Protein AF-A0AAD8ASY8-F1 (afdb_monomer)

Sequence (269 aa):
EELEKFIQEIVQGANRGVSAVKNVSQSEPNWSFGQALFFASTVVTTIGYGRVTPLSEAGKAFCILFAIMGIPLTLVLFTACVERLMIPTRNLLYWLYGKLGHLYKVFHIQVLHLCIILGIHIIFFMLIPAAIYTVLEPNWNYLDAFYYCFISLSTIGLGDYIPGDSADQPHRALYKVATTFYLLLGITMLLLLITVFYDIPELNLGYHFYLKNDENNRADENTRLKPSESGNGTKYTKQVDDTQSIRSGEFHSYQQEVQTPVTEEEQQH

Mean predicted aligned error: 13.37 Å

pLDDT: mean 78.87, std 22.73, range [26.77, 98.0]

Foldseek 3Di:
DVVVVVVVVQVVCQLQLHHPPDDPVQFDDCPDPLNVLLQLLLLLLLLCLNNHADPDPVRVVVSVVSNVVRNVVLVVVLVVLLVVVVVVLVVVLVVLCVVCVVPDDPLVSLVVSLVVLVVCLCVPQQQVQLVVQCVQPVPDDSVNSSVCSVSLLVSVNNNPDDGLSPRPRPPSSVVSNVVSVSSSVSNSSVVSSVVSQCVRCVSPVVNVVVVVVVVVVVVVVVVVPDDPPDDDDDDDDDDDDPPPPPDPPDDDDDPDDDDDDDDDDDDDD

Organism: Biomphalaria pfeifferi (NCBI:txid112525)

Radius of gyration: 30.41 Å; Cα contacts (8 Å, |Δi|>4): 174; chains: 1; bounding box: 55×63×117 Å

Solvent-accessible surface area (backbone atoms only — not comparable to full-atom values): 15926 Å² total; per-residue (Å²): 107,71,68,56,53,50,49,50,53,45,50,53,36,45,75,70,56,40,70,82,88,59,69,75,90,76,49,82,66,83,78,36,70,23,44,46,49,34,47,54,50,29,52,33,65,54,21,51,40,71,62,76,69,65,83,48,71,68,46,42,55,49,50,52,58,48,39,69,56,37,29,61,52,45,50,54,50,42,50,56,51,31,60,58,53,43,54,64,53,49,52,53,47,55,51,48,44,74,73,42,50,91,81,44,58,70,69,60,53,53,52,50,48,49,52,50,53,48,49,51,46,45,47,67,55,27,55,51,49,9,57,51,40,30,71,75,34,90,89,39,50,57,66,55,25,33,48,41,36,48,38,49,46,72,30,62,18,81,45,86,67,61,85,67,66,60,81,83,49,80,64,40,44,62,51,27,45,54,51,41,53,49,47,56,54,39,32,37,50,50,53,38,51,52,50,59,52,59,71,35,68,93,70,24,62,65,55,57,53,51,51,53,50,50,53,50,50,51,51,52,48,56,64,70,63,58,74,76,94,68,82,83,89,82,88,83,81,81,82,79,78,91,74,73,86,82,75,82,78,80,91,77,83,93,80,79,84,84,87,77,89,82,86,88,78,90,82,91,134

Secondary structure (DSSP, 8-state):
-HHHHHHHHHHHHHHTT--TTS-TTSSPPTT-HHHHHHHHHHHHTT----SS---SHHHHHHHHHHHHHHHHHHHHHHHHHHHHHHHHHHHHHHHHHHHHTTTS-HHHHHHHHHHHHHHHHIIIIIIHHHHHHHHH-TT--HHHHHHHHHHHHTT----SS-TT-STT-TTHHHHHHHHHHHHHHHHHHHHHHHHHHHT-TTT-HHHHHHHHHHHHHHHHHHHHT---S-S----------S-SSSS------------PPPP------

Structure (mmCIF, N/CA/C/O backbone):
data_AF-A0AAD8ASY8-F1
#
_entry.id   AF-A0AAD8ASY8-F1
#
loop_
_atom_site.group_PDB
_atom_site.id
_atom_site.type_symbol
_atom_site.label_atom_id
_atom_site.label_alt_id
_atom_site.label_comp_id
_atom_site.label_asym_id
_atom_site.label_entity_id
_atom_site.label_seq_id
_atom_site.pdbx_PDB_ins_code
_atom_site.Cartn_x
_atom_site.Cartn_y
_atom_site.Cartn_z
_atom_site.occupancy
_atom_site.B_iso_or_equiv
_atom_site.auth_seq_id
_atom_site.auth_comp_id
_atom_site.auth_asym_id
_atom_site.auth_atom_id
_atom_site.pdbx_PDB_model_num
ATOM 1 N N . GLU A 1 1 ? 2.871 -15.608 -41.454 1.00 83.50 1 GLU A N 1
ATOM 2 C CA . GLU A 1 1 ? 4.034 -16.287 -40.852 1.00 83.50 1 GLU A CA 1
ATOM 3 C C . GLU A 1 1 ? 5.067 -15.295 -40.315 1.00 83.50 1 GLU A C 1
ATOM 5 O O . GLU A 1 1 ? 5.243 -15.242 -39.109 1.00 83.50 1 GLU A O 1
ATOM 10 N N . GLU A 1 2 ? 5.670 -14.428 -41.139 1.00 89.81 2 GLU A N 1
ATOM 11 C CA . GLU A 1 2 ? 6.666 -13.445 -40.653 1.00 89.81 2 GLU A CA 1
ATOM 12 C C . GLU A 1 2 ? 6.113 -12.456 -39.612 1.00 89.81 2 GLU A C 1
ATOM 14 O O . GLU A 1 2 ? 6.741 -12.235 -38.580 1.00 89.81 2 GLU A O 1
ATOM 19 N N . LEU A 1 3 ? 4.904 -11.920 -39.829 1.00 90.31 3 LEU A N 1
ATOM 20 C CA 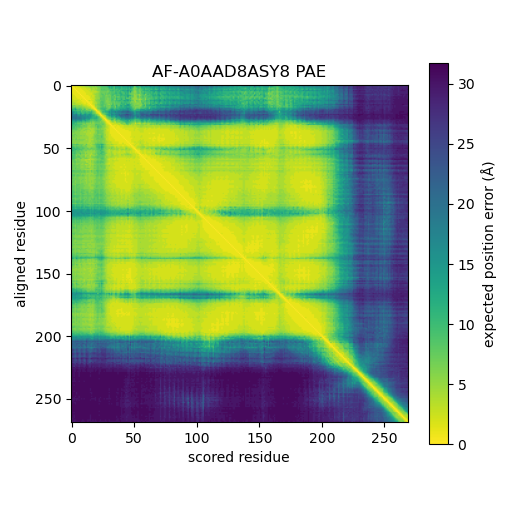. LEU A 1 3 ? 4.232 -11.053 -38.852 1.00 90.31 3 LEU A CA 1
ATOM 21 C C . LEU A 1 3 ? 3.952 -11.781 -37.531 1.00 90.31 3 LEU A C 1
ATOM 23 O O . LEU A 1 3 ? 4.074 -11.198 -36.463 1.00 90.31 3 LEU A O 1
ATOM 27 N N . GLU A 1 4 ? 3.586 -13.058 -37.596 1.00 91.25 4 GLU A N 1
ATOM 28 C CA . GLU A 1 4 ? 3.285 -13.856 -36.409 1.00 91.25 4 GLU A CA 1
ATOM 29 C C . GLU A 1 4 ? 4.552 -14.129 -35.599 1.00 91.25 4 GLU A C 1
ATOM 31 O O . GLU A 1 4 ? 4.555 -13.943 -34.385 1.00 91.25 4 GLU A O 1
ATOM 36 N N . LYS A 1 5 ? 5.658 -14.458 -36.276 1.00 90.62 5 LYS A N 1
ATOM 37 C CA . LYS A 1 5 ? 6.976 -14.588 -35.651 1.00 90.62 5 LYS A CA 1
ATOM 38 C C . LYS A 1 5 ? 7.434 -13.272 -35.014 1.00 90.62 5 LYS A C 1
ATOM 40 O O . LYS A 1 5 ? 7.898 -13.273 -33.879 1.00 90.62 5 LYS A O 1
ATOM 45 N N . PHE A 1 6 ? 7.240 -12.147 -35.700 1.00 89.44 6 PHE A N 1
ATOM 46 C CA . PHE A 1 6 ? 7.555 -10.826 -35.156 1.00 89.44 6 PHE A CA 1
ATOM 47 C C . PHE A 1 6 ? 6.710 -10.492 -33.918 1.00 89.44 6 PHE A C 1
ATOM 49 O O . PHE A 1 6 ? 7.242 -10.032 -32.909 1.00 89.44 6 PHE A O 1
ATOM 56 N N . ILE A 1 7 ? 5.404 -10.782 -33.949 1.00 88.06 7 ILE A N 1
ATOM 57 C CA . ILE A 1 7 ? 4.523 -10.622 -32.785 1.00 88.06 7 ILE A CA 1
ATOM 58 C C . ILE A 1 7 ? 4.990 -11.522 -31.635 1.00 88.06 7 ILE A C 1
ATOM 60 O O . ILE A 1 7 ? 5.048 -11.058 -30.500 1.00 88.06 7 ILE A O 1
ATOM 64 N N . GLN A 1 8 ? 5.372 -12.774 -31.901 1.00 88.25 8 GLN A N 1
ATOM 65 C CA . GLN A 1 8 ? 5.900 -13.681 -30.876 1.00 88.25 8 GLN A CA 1
ATOM 66 C C . GLN A 1 8 ? 7.187 -13.145 -30.235 1.00 88.25 8 GLN A C 1
ATOM 68 O O . GLN A 1 8 ? 7.317 -13.184 -29.011 1.00 88.25 8 GLN A O 1
ATOM 73 N N . GLU A 1 9 ? 8.112 -12.600 -31.027 1.00 85.50 9 GLU A N 1
ATOM 74 C CA . GLU A 1 9 ? 9.346 -11.984 -30.525 1.00 85.50 9 GLU A CA 1
ATOM 75 C C . GLU A 1 9 ? 9.055 -10.731 -29.680 1.00 85.50 9 GLU A C 1
ATOM 77 O O . GLU A 1 9 ? 9.614 -10.582 -28.589 1.00 85.50 9 GLU A O 1
ATOM 82 N N . ILE A 1 10 ? 8.120 -9.875 -30.116 1.00 84.62 10 ILE A N 1
ATOM 83 C CA . ILE A 1 10 ? 7.666 -8.709 -29.339 1.00 84.62 10 ILE A CA 1
ATOM 84 C C . ILE A 1 10 ? 7.031 -9.145 -28.019 1.00 84.62 10 ILE A C 1
ATOM 86 O O . ILE A 1 10 ? 7.371 -8.601 -26.969 1.00 84.62 10 ILE A O 1
ATOM 90 N N . VAL A 1 11 ? 6.126 -10.124 -28.052 1.00 83.69 11 VAL A N 1
ATOM 91 C CA . VAL A 1 11 ? 5.445 -10.637 -26.856 1.00 83.69 11 VAL A CA 1
ATOM 92 C C . VAL A 1 11 ? 6.457 -11.263 -25.899 1.00 83.69 11 VAL A C 1
ATOM 94 O O . VAL A 1 11 ? 6.387 -11.035 -24.693 1.00 83.69 11 VAL A O 1
ATOM 97 N N . GLN A 1 12 ? 7.447 -11.999 -26.406 1.00 82.62 12 GLN A N 1
ATOM 98 C CA . GLN A 1 12 ? 8.505 -12.570 -25.576 1.00 82.62 12 GLN A CA 1
ATOM 99 C C . GLN A 1 12 ? 9.394 -11.487 -24.946 1.00 82.62 12 GLN A C 1
ATOM 101 O O . GLN A 1 12 ? 9.769 -11.613 -23.777 1.00 82.62 12 GLN A O 1
ATOM 106 N N . GLY A 1 13 ? 9.711 -10.421 -25.685 1.00 76.88 13 GLY A N 1
ATOM 107 C CA . GLY A 1 13 ? 10.398 -9.241 -25.155 1.00 76.88 13 GLY A CA 1
ATOM 108 C C . GLY A 1 13 ? 9.584 -8.546 -24.061 1.00 76.88 13 GLY A C 1
ATOM 109 O O . GLY A 1 13 ? 10.100 -8.316 -22.964 1.00 76.88 13 GLY A O 1
ATOM 110 N N . ALA A 1 14 ? 8.293 -8.320 -24.311 1.00 75.31 14 ALA A N 1
ATOM 111 C CA . ALA A 1 14 ? 7.368 -7.700 -23.365 1.00 75.31 14 ALA A CA 1
ATOM 112 C C . ALA A 1 14 ? 7.214 -8.530 -22.079 1.00 75.31 14 ALA A C 1
ATOM 114 O O . ALA A 1 14 ? 7.300 -7.979 -20.983 1.00 75.31 14 ALA A O 1
ATOM 115 N N . ASN A 1 15 ? 7.110 -9.859 -22.192 1.00 76.06 15 ASN A N 1
ATOM 116 C CA . ASN A 1 15 ? 7.066 -10.784 -21.051 1.00 76.06 15 ASN A CA 1
ATOM 117 C C . ASN A 1 15 ? 8.358 -10.783 -20.218 1.00 76.06 15 ASN A C 1
ATOM 119 O O . ASN A 1 15 ? 8.352 -11.182 -19.056 1.00 76.06 15 ASN A O 1
ATOM 123 N N . ARG A 1 16 ? 9.479 -10.339 -20.796 1.00 72.81 16 ARG A N 1
ATOM 124 C CA . ARG A 1 16 ? 10.753 -10.128 -20.090 1.00 72.81 16 ARG A CA 1
ATOM 125 C C . ARG A 1 16 ? 10.889 -8.707 -19.526 1.00 72.81 16 ARG A C 1
ATOM 127 O O . ARG A 1 16 ? 11.961 -8.345 -19.044 1.00 72.81 16 ARG A O 1
ATOM 134 N N . GLY A 1 17 ? 9.831 -7.899 -19.600 1.00 68.44 17 GLY A N 1
ATOM 135 C CA . GLY A 1 17 ? 9.812 -6.502 -19.171 1.00 68.44 17 GLY A CA 1
ATOM 136 C C . GLY A 1 17 ? 10.504 -5.540 -20.143 1.00 68.44 17 GLY A C 1
ATOM 137 O O . GLY A 1 17 ? 10.780 -4.402 -19.771 1.00 68.44 17 GLY A O 1
ATOM 138 N N . VAL A 1 18 ? 10.823 -5.967 -21.371 1.00 72.12 18 VAL A N 1
ATOM 139 C CA . VAL A 1 18 ? 11.487 -5.130 -22.383 1.00 72.12 18 VAL A CA 1
ATOM 140 C C . VAL A 1 18 ? 10.445 -4.582 -23.354 1.00 72.12 18 VAL A C 1
ATOM 142 O O . VAL A 1 18 ? 9.766 -5.339 -24.043 1.00 72.12 18 VAL A O 1
ATOM 145 N N . SER A 1 19 ? 10.323 -3.256 -23.434 1.00 66.81 19 SER A N 1
ATOM 146 C CA . SER A 1 19 ? 9.436 -2.614 -24.408 1.00 66.81 19 SER A CA 1
ATOM 147 C C . SER A 1 19 ? 10.075 -2.609 -25.797 1.00 66.81 19 SER A C 1
ATOM 149 O O . SER A 1 19 ? 11.148 -2.042 -25.983 1.00 66.81 19 SER A O 1
ATOM 151 N N . ALA A 1 20 ? 9.395 -3.201 -26.782 1.00 61.47 20 ALA A N 1
ATOM 152 C CA . ALA A 1 20 ? 9.823 -3.203 -28.186 1.00 61.47 20 ALA A CA 1
ATOM 153 C C . ALA A 1 20 ? 9.560 -1.864 -28.909 1.00 61.47 20 ALA A C 1
ATOM 155 O O . ALA A 1 20 ? 9.985 -1.675 -30.044 1.00 61.47 20 ALA A O 1
ATOM 156 N N . VAL A 1 21 ? 8.836 -0.942 -28.265 1.00 61.34 21 VAL A N 1
ATOM 157 C CA . VAL A 1 21 ? 8.308 0.283 -28.890 1.00 61.34 21 VAL A CA 1
ATOM 158 C C . VAL A 1 21 ? 9.287 1.464 -28.790 1.00 61.34 21 VAL A C 1
ATOM 160 O O . VAL A 1 21 ? 9.129 2.449 -29.507 1.00 61.34 21 VAL A O 1
ATOM 163 N N . LYS A 1 22 ? 10.315 1.397 -27.929 1.00 57.00 22 LYS A N 1
ATOM 164 C CA . LYS A 1 22 ? 11.240 2.521 -27.684 1.00 57.00 22 LYS A CA 1
ATOM 165 C C . LYS A 1 22 ? 12.708 2.154 -27.934 1.00 57.00 22 LYS A C 1
ATOM 167 O O . LYS A 1 22 ? 13.137 1.026 -27.716 1.00 57.00 22 LYS A O 1
ATOM 172 N N . ASN A 1 23 ? 13.480 3.147 -28.381 1.00 55.19 23 ASN A N 1
ATOM 173 C CA . ASN A 1 23 ? 14.919 3.035 -28.612 1.00 55.19 23 ASN A CA 1
ATOM 174 C C . ASN A 1 23 ? 15.666 2.894 -27.269 1.00 55.19 23 ASN A C 1
ATOM 176 O O . ASN A 1 23 ? 15.563 3.766 -26.405 1.00 55.19 23 ASN A O 1
ATOM 180 N N . VAL A 1 24 ? 16.421 1.803 -27.107 1.00 56.81 24 VAL A N 1
ATOM 181 C CA . VAL A 1 24 ? 17.054 1.352 -25.845 1.00 56.81 24 VAL A CA 1
ATOM 182 C C . VAL A 1 24 ? 18.035 2.381 -25.259 1.00 56.81 24 VAL A C 1
ATOM 184 O O . VAL A 1 24 ? 18.304 2.378 -24.061 1.00 56.81 24 VAL A O 1
ATOM 187 N N . SER A 1 25 ? 18.548 3.296 -26.082 1.00 52.09 25 SER A N 1
ATOM 188 C CA . SER A 1 25 ? 19.537 4.308 -25.700 1.00 52.09 25 SER A CA 1
ATOM 189 C C . SER A 1 25 ? 18.991 5.489 -24.885 1.00 52.09 25 SER A C 1
ATOM 191 O O . SER A 1 25 ? 19.795 6.246 -24.345 1.00 52.09 25 SER A O 1
ATOM 193 N N . GLN A 1 26 ? 17.668 5.662 -24.770 1.00 50.19 26 GLN A N 1
ATOM 194 C CA . GLN A 1 26 ? 17.051 6.776 -24.021 1.00 50.19 26 GLN A CA 1
ATOM 195 C C . GLN A 1 26 ? 16.270 6.345 -22.768 1.00 50.19 26 GLN A C 1
ATOM 197 O O . GLN A 1 26 ? 15.814 7.195 -22.010 1.00 50.19 26 GLN A O 1
ATOM 202 N N . SER A 1 27 ? 16.116 5.043 -22.528 1.00 55.06 27 SER A N 1
ATOM 203 C CA . SER A 1 27 ? 15.342 4.502 -21.405 1.00 55.06 27 SER A CA 1
ATOM 204 C C . SER A 1 27 ? 16.245 4.061 -20.252 1.00 55.06 27 SER A C 1
ATOM 206 O O . SER A 1 27 ? 17.167 3.273 -20.462 1.00 55.06 27 SER A O 1
ATOM 208 N N . GLU A 1 28 ? 15.961 4.517 -19.026 1.00 59.84 28 GLU A N 1
ATOM 209 C CA . GLU A 1 28 ? 16.637 4.013 -17.824 1.00 59.84 28 GLU A CA 1
ATOM 210 C C . GLU A 1 28 ? 16.484 2.483 -17.694 1.00 59.84 28 GLU A C 1
ATOM 212 O O . GLU A 1 28 ? 15.395 1.951 -17.943 1.00 59.84 28 GLU A O 1
ATOM 217 N N . PRO A 1 29 ? 17.537 1.764 -17.258 1.00 67.56 29 PRO A N 1
ATOM 218 C CA . PRO A 1 29 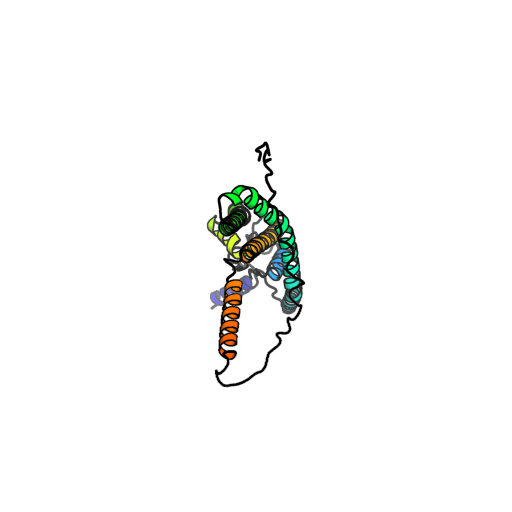? 17.495 0.314 -17.127 1.00 67.56 29 PRO A CA 1
ATOM 219 C C . PRO A 1 29 ? 16.424 -0.124 -16.122 1.00 67.56 29 PRO A C 1
ATOM 221 O O . PRO A 1 29 ? 16.287 0.449 -15.039 1.00 67.56 29 PRO A O 1
ATOM 224 N N . ASN A 1 30 ? 15.713 -1.206 -16.449 1.00 68.75 30 ASN A N 1
ATOM 225 C CA . ASN A 1 30 ? 14.675 -1.786 -15.586 1.00 68.75 30 ASN A CA 1
ATOM 226 C C . ASN A 1 30 ? 15.195 -2.198 -14.197 1.00 68.75 30 ASN A C 1
ATOM 228 O O . ASN A 1 30 ? 14.432 -2.200 -13.239 1.00 68.75 30 ASN A O 1
ATOM 232 N N . TRP A 1 31 ? 16.488 -2.511 -14.078 1.00 80.19 31 TRP A N 1
ATOM 233 C CA . TRP A 1 31 ? 17.158 -2.876 -12.827 1.00 80.19 31 TRP A CA 1
ATOM 234 C C . TRP A 1 31 ? 18.072 -1.753 -12.314 1.00 80.19 31 TRP A C 1
ATOM 236 O O . TRP A 1 31 ? 19.259 -1.959 -12.071 1.00 80.19 31 TRP A O 1
ATOM 246 N N . SER A 1 32 ? 17.533 -0.543 -12.156 1.00 84.31 32 SER A N 1
ATOM 247 C CA . SER A 1 32 ? 18.189 0.508 -11.366 1.00 84.31 32 SER A CA 1
ATOM 248 C C . SER A 1 32 ? 18.030 0.239 -9.862 1.00 84.31 32 SER A C 1
ATOM 250 O O . SER A 1 32 ? 17.147 -0.516 -9.458 1.00 84.31 32 SER A O 1
ATOM 252 N N . PHE A 1 33 ? 18.848 0.860 -9.003 1.00 86.25 33 PHE A N 1
ATOM 253 C CA . PHE A 1 33 ? 18.757 0.655 -7.547 1.00 86.25 33 PHE A CA 1
ATOM 254 C C . PHE A 1 33 ? 17.341 0.903 -6.997 1.00 86.25 33 PHE A C 1
ATOM 256 O O . PHE A 1 33 ? 16.825 0.085 -6.242 1.00 86.25 33 PHE A O 1
ATOM 263 N N . GLY A 1 34 ? 16.683 1.993 -7.413 1.00 86.50 34 GLY A N 1
ATOM 264 C CA . GLY A 1 34 ? 15.322 2.311 -6.965 1.00 86.50 34 GLY A CA 1
ATOM 265 C C . GLY A 1 34 ? 14.288 1.274 -7.412 1.00 86.50 34 GLY A C 1
ATOM 266 O O . GLY A 1 34 ? 13.405 0.916 -6.638 1.00 86.50 34 GLY A O 1
ATOM 267 N N . GLN A 1 35 ? 14.427 0.739 -8.629 1.00 87.69 35 GLN A N 1
ATOM 268 C CA . GLN A 1 35 ? 13.575 -0.346 -9.130 1.00 87.69 35 GLN A CA 1
ATOM 269 C C . GLN A 1 35 ? 13.847 -1.671 -8.416 1.00 87.69 35 GLN A C 1
ATOM 271 O O . GLN A 1 35 ? 12.908 -2.373 -8.056 1.00 87.69 35 GLN A O 1
ATOM 276 N N . ALA A 1 36 ? 15.117 -1.999 -8.165 1.00 90.94 36 ALA A N 1
ATOM 277 C CA . ALA A 1 36 ? 15.508 -3.201 -7.439 1.00 90.94 36 ALA A CA 1
ATOM 278 C C . ALA A 1 36 ? 15.013 -3.168 -5.985 1.00 90.94 36 ALA A C 1
ATOM 280 O O . ALA A 1 36 ? 14.523 -4.180 -5.490 1.00 90.94 36 ALA A O 1
ATOM 281 N N . LEU A 1 37 ? 15.080 -2.006 -5.323 1.00 92.81 37 LEU A N 1
ATOM 282 C CA . LEU A 1 37 ? 14.524 -1.809 -3.984 1.00 92.81 37 LEU A CA 1
ATOM 283 C C . LEU A 1 37 ? 13.000 -1.953 -3.987 1.00 92.81 37 LEU A C 1
ATOM 285 O O . LEU A 1 37 ? 12.457 -2.649 -3.132 1.00 92.81 37 LEU A O 1
ATOM 289 N N . PHE A 1 38 ? 12.320 -1.333 -4.954 1.00 93.00 38 PHE A N 1
ATOM 290 C CA . PHE A 1 38 ? 10.872 -1.461 -5.112 1.00 93.00 38 PHE A CA 1
ATOM 291 C C . PHE A 1 38 ? 10.469 -2.925 -5.326 1.00 93.00 38 PHE A C 1
ATOM 293 O O . PHE A 1 38 ? 9.612 -3.433 -4.609 1.00 93.00 38 PHE A O 1
ATOM 300 N N . PHE A 1 39 ? 11.152 -3.637 -6.229 1.00 93.19 39 PHE A N 1
ATOM 301 C CA . PHE A 1 39 ? 10.972 -5.074 -6.435 1.00 93.19 39 PHE A CA 1
ATOM 302 C C . PHE A 1 39 ? 11.175 -5.856 -5.130 1.00 93.19 39 PHE A C 1
ATOM 304 O O . PHE A 1 39 ? 10.261 -6.552 -4.689 1.00 93.19 39 PHE A O 1
ATOM 311 N N . ALA A 1 40 ? 12.325 -5.694 -4.471 1.00 94.94 40 ALA A N 1
ATOM 312 C CA . ALA A 1 40 ? 12.653 -6.408 -3.240 1.00 94.94 40 ALA A CA 1
ATOM 313 C C . ALA A 1 40 ? 11.618 -6.153 -2.135 1.00 94.94 40 ALA A C 1
ATOM 315 O O . ALA A 1 40 ? 11.164 -7.102 -1.497 1.00 94.94 40 ALA A O 1
ATOM 316 N N . SER A 1 41 ? 11.187 -4.899 -1.960 1.00 95.62 41 SER A N 1
ATOM 317 C CA . SER A 1 41 ? 10.132 -4.545 -1.013 1.00 95.62 41 SER A CA 1
ATOM 318 C C . SER A 1 41 ? 8.819 -5.236 -1.361 1.00 95.62 41 SER A C 1
ATOM 320 O O . SER A 1 41 ? 8.228 -5.849 -0.485 1.00 95.62 41 SER A O 1
ATOM 322 N N . THR A 1 42 ? 8.377 -5.192 -2.622 1.00 95.38 42 THR A N 1
ATOM 323 C CA . THR A 1 42 ? 7.108 -5.820 -3.036 1.00 95.38 42 THR A CA 1
ATOM 324 C C . THR A 1 42 ? 7.105 -7.340 -2.891 1.00 95.38 42 THR A C 1
ATOM 326 O O . THR A 1 42 ? 6.036 -7.917 -2.701 1.00 95.38 42 THR A O 1
ATOM 329 N N . VAL A 1 43 ? 8.277 -7.986 -2.953 1.00 96.31 43 VAL A N 1
ATOM 330 C CA . VAL A 1 43 ? 8.434 -9.421 -2.677 1.00 96.31 43 VAL A CA 1
ATOM 331 C C . VAL A 1 43 ? 8.247 -9.704 -1.187 1.00 96.31 43 VAL A C 1
ATOM 333 O O . VAL A 1 43 ? 7.451 -10.570 -0.833 1.00 96.31 43 VAL A O 1
ATOM 336 N N . VAL A 1 44 ? 8.936 -8.971 -0.303 1.00 96.81 44 VAL A N 1
ATOM 337 C CA . VAL A 1 44 ? 8.861 -9.231 1.150 1.00 96.81 44 VAL A CA 1
ATOM 338 C C . VAL A 1 44 ? 7.559 -8.747 1.789 1.00 96.81 44 VAL A C 1
ATOM 340 O O . VAL A 1 44 ? 7.129 -9.317 2.785 1.00 96.81 44 VAL A O 1
ATOM 343 N N . THR A 1 45 ? 6.899 -7.743 1.204 1.00 96.25 45 THR A N 1
ATOM 344 C CA . THR A 1 45 ? 5.552 -7.302 1.603 1.00 96.25 45 THR A CA 1
ATOM 345 C C . THR A 1 45 ? 4.436 -8.085 0.918 1.00 96.25 45 THR A C 1
ATOM 347 O O . THR A 1 45 ? 3.274 -7.720 1.070 1.00 96.25 45 THR A O 1
ATOM 350 N N . THR A 1 46 ? 4.787 -9.099 0.121 1.00 96.25 46 THR A N 1
ATOM 351 C CA . THR A 1 46 ? 3.858 -9.984 -0.596 1.00 96.25 46 THR A CA 1
ATOM 352 C C . THR A 1 46 ? 2.857 -9.272 -1.513 1.00 96.25 46 THR A C 1
ATOM 354 O O . THR A 1 46 ? 1.813 -9.835 -1.809 1.00 96.25 46 THR A O 1
ATOM 357 N N . ILE A 1 47 ? 3.171 -8.059 -1.987 1.00 96.12 47 ILE A N 1
ATOM 358 C CA . ILE A 1 47 ? 2.357 -7.357 -2.996 1.00 96.12 47 ILE A CA 1
ATOM 359 C C . ILE A 1 47 ? 2.590 -7.992 -4.372 1.00 96.12 47 ILE A C 1
ATOM 361 O O . ILE A 1 47 ? 1.651 -8.349 -5.063 1.00 96.12 47 ILE A O 1
ATOM 365 N N . GLY A 1 48 ? 3.858 -8.113 -4.778 1.00 92.88 48 GLY A N 1
ATOM 366 C CA . GLY A 1 48 ? 4.259 -8.861 -5.972 1.00 92.88 48 GLY A CA 1
ATOM 367 C C . GLY A 1 48 ? 3.594 -8.477 -7.306 1.00 92.88 48 GLY A C 1
ATOM 368 O O . GLY A 1 48 ? 3.086 -9.360 -7.982 1.00 92.88 48 GLY A O 1
ATOM 369 N N . TYR A 1 49 ? 3.702 -7.221 -7.766 1.00 91.31 49 TYR A N 1
ATOM 370 C CA . TYR A 1 49 ? 3.088 -6.752 -9.031 1.00 91.31 49 TYR A CA 1
ATOM 371 C C . TYR A 1 49 ? 3.445 -7.526 -10.318 1.00 91.31 49 TYR A C 1
ATOM 373 O O . TYR A 1 49 ? 2.846 -7.296 -11.362 1.00 91.31 49 TYR A O 1
ATOM 381 N N . GLY A 1 50 ? 4.489 -8.358 -10.320 1.00 83.00 50 GLY A N 1
ATOM 382 C CA . GLY A 1 50 ? 4.805 -9.244 -11.451 1.00 83.00 50 GLY A CA 1
ATOM 383 C C . GLY A 1 50 ? 5.373 -8.590 -12.723 1.00 83.00 50 GLY A C 1
ATOM 384 O O . GLY A 1 50 ? 5.776 -9.312 -13.630 1.00 83.00 50 GLY A O 1
ATOM 385 N N . ARG A 1 51 ? 5.478 -7.256 -12.805 1.00 79.94 51 ARG A N 1
ATOM 386 C CA . ARG A 1 51 ? 5.994 -6.558 -14.004 1.00 79.94 51 ARG A CA 1
ATOM 387 C C . ARG A 1 51 ? 7.509 -6.668 -14.202 1.00 79.94 51 ARG A C 1
ATOM 389 O O . ARG A 1 51 ? 7.981 -6.766 -15.330 1.00 79.94 51 ARG A O 1
ATOM 396 N N . VAL A 1 52 ? 8.273 -6.664 -13.110 1.00 81.19 52 VAL A N 1
ATOM 397 C CA . VAL A 1 52 ? 9.721 -6.922 -13.110 1.00 81.19 52 VAL A CA 1
ATOM 398 C C . VAL A 1 52 ? 9.951 -8.190 -12.304 1.00 81.19 52 VAL A C 1
ATOM 400 O O . VAL A 1 52 ? 9.620 -8.241 -11.123 1.00 81.19 52 VAL A O 1
ATOM 403 N N . THR A 1 53 ? 10.482 -9.227 -12.947 1.00 84.12 53 THR A N 1
ATOM 404 C CA . THR A 1 53 ? 10.694 -10.543 -12.334 1.00 84.12 53 THR A CA 1
ATOM 405 C C . THR A 1 53 ? 12.085 -11.082 -12.666 1.00 84.12 53 THR A C 1
ATOM 407 O O . THR A 1 53 ? 12.668 -10.722 -13.696 1.00 84.12 53 THR A O 1
ATOM 410 N N . PRO A 1 54 ? 12.669 -11.931 -11.801 1.00 85.62 54 PRO A N 1
ATOM 411 C CA . PRO A 1 54 ? 13.950 -12.557 -12.089 1.00 85.62 54 PRO A CA 1
ATOM 412 C C . PRO A 1 54 ? 13.810 -13.523 -13.272 1.00 85.62 54 PRO A C 1
ATOM 414 O O . PRO A 1 54 ? 13.075 -14.510 -13.219 1.00 85.62 54 PRO A O 1
ATOM 417 N N . LEU A 1 55 ? 14.546 -13.245 -14.348 1.00 84.38 55 LEU A N 1
ATOM 418 C CA . LEU A 1 55 ? 14.498 -14.047 -15.573 1.00 84.38 55 LEU A CA 1
ATOM 419 C C . LEU A 1 55 ? 15.457 -15.242 -15.528 1.00 84.38 55 LEU A C 1
ATOM 421 O O . LEU A 1 55 ? 15.126 -16.309 -16.044 1.00 84.38 55 LEU A O 1
ATOM 425 N N . SER A 1 56 ? 16.626 -15.076 -14.900 1.00 89.94 56 SER A N 1
ATOM 426 C CA . SER A 1 56 ? 17.650 -16.120 -14.797 1.00 89.94 56 SER A CA 1
ATOM 427 C C . SER A 1 56 ? 17.289 -17.179 -13.755 1.00 89.94 56 SER A C 1
ATOM 429 O O . SER A 1 56 ? 16.643 -16.887 -12.748 1.00 89.94 56 SER A O 1
ATOM 431 N N . GLU A 1 57 ? 17.747 -18.415 -13.963 1.00 91.50 57 GLU A N 1
ATOM 432 C CA . GLU A 1 57 ? 17.542 -19.515 -13.009 1.00 91.50 57 GLU A CA 1
ATOM 433 C C . GLU A 1 57 ? 18.144 -19.194 -11.635 1.00 91.50 57 GLU A C 1
ATOM 435 O O . GLU A 1 57 ? 17.476 -19.336 -10.612 1.00 91.50 57 GLU A O 1
ATOM 440 N N . ALA A 1 58 ? 19.366 -18.651 -11.616 1.00 92.19 58 ALA A N 1
ATOM 441 C CA . ALA A 1 58 ? 20.022 -18.204 -10.390 1.00 92.19 58 ALA A CA 1
ATOM 442 C C . ALA A 1 58 ? 19.251 -17.068 -9.691 1.00 92.19 58 ALA A C 1
ATOM 444 O O . ALA A 1 58 ? 19.110 -17.083 -8.471 1.00 92.19 58 ALA A O 1
ATOM 445 N N . GLY A 1 59 ? 18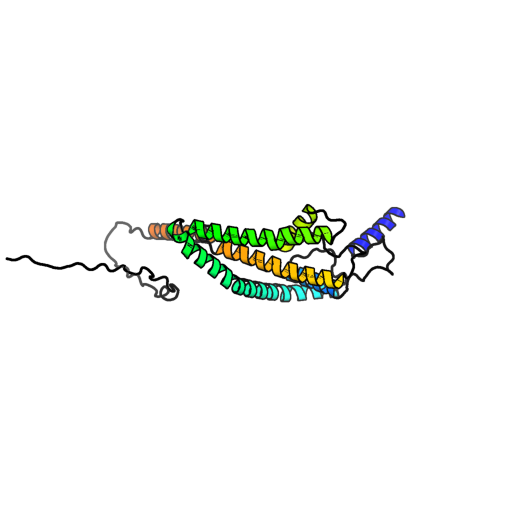.705 -16.107 -10.449 1.00 90.88 59 GLY A N 1
ATOM 446 C CA . GLY A 1 59 ? 17.900 -15.014 -9.896 1.00 90.88 59 GLY A CA 1
ATOM 447 C C . GLY A 1 59 ? 16.593 -15.506 -9.272 1.00 90.88 59 GLY A C 1
ATOM 448 O O . GLY A 1 59 ? 16.193 -15.016 -8.217 1.00 90.88 59 GLY A O 1
ATOM 449 N N . LYS A 1 60 ? 15.952 -16.513 -9.879 1.00 93.25 60 LYS A N 1
ATOM 450 C CA . LYS A 1 60 ? 14.757 -17.167 -9.319 1.00 93.25 60 LYS A CA 1
ATOM 451 C C . LYS A 1 60 ? 15.086 -17.908 -8.023 1.00 93.25 60 LYS A C 1
ATOM 453 O O . LYS A 1 60 ? 14.387 -17.717 -7.033 1.00 93.25 60 LYS A O 1
ATOM 458 N N . ALA A 1 61 ? 16.171 -18.686 -8.001 1.00 95.00 61 ALA A N 1
ATOM 459 C CA . ALA A 1 61 ? 16.630 -19.380 -6.795 1.00 95.00 61 ALA A CA 1
ATOM 460 C C . ALA A 1 61 ? 16.962 -18.397 -5.656 1.00 95.00 61 ALA A C 1
ATOM 462 O O . ALA A 1 61 ? 16.531 -18.595 -4.520 1.00 95.00 61 ALA A O 1
ATOM 463 N N . PHE A 1 62 ? 17.652 -17.296 -5.969 1.00 94.38 62 PHE A N 1
ATOM 464 C CA . PHE A 1 62 ? 17.918 -16.223 -5.011 1.00 94.38 62 PHE A CA 1
ATOM 465 C C . PHE A 1 62 ? 16.623 -15.599 -4.475 1.00 94.38 62 PHE A C 1
ATOM 467 O O . PHE A 1 62 ? 16.487 -15.432 -3.268 1.00 94.38 62 PHE A O 1
ATOM 474 N N . CYS A 1 63 ? 15.655 -15.300 -5.348 1.00 94.25 63 CYS A N 1
ATOM 475 C CA . CYS A 1 63 ? 14.374 -14.716 -4.951 1.00 94.25 63 CYS A CA 1
ATOM 476 C C . CYS A 1 63 ? 13.597 -15.617 -3.977 1.00 94.25 63 CYS A C 1
ATOM 478 O O . CYS A 1 63 ? 12.987 -15.107 -3.040 1.00 94.25 63 CYS A O 1
ATOM 480 N N . ILE A 1 64 ? 13.647 -16.941 -4.163 1.00 95.81 64 ILE A N 1
ATOM 481 C CA . ILE A 1 64 ? 13.027 -17.909 -3.245 1.00 95.81 64 ILE A CA 1
ATOM 482 C C . ILE A 1 64 ? 13.679 -17.827 -1.858 1.00 95.81 64 ILE A C 1
ATOM 484 O O . ILE A 1 64 ? 12.980 -17.654 -0.862 1.00 95.81 64 ILE A O 1
ATOM 488 N N . LEU A 1 65 ? 15.013 -17.896 -1.782 1.00 96.31 65 LEU A N 1
ATOM 489 C CA . LEU A 1 65 ? 15.743 -17.807 -0.509 1.00 96.31 65 LEU A CA 1
ATOM 490 C C . LEU A 1 65 ? 15.536 -16.453 0.182 1.00 96.31 65 LEU A C 1
ATOM 492 O O . LEU A 1 65 ? 15.354 -16.389 1.399 1.00 96.31 65 LEU A O 1
ATOM 496 N N . PHE A 1 66 ? 15.526 -15.377 -0.603 1.00 96.25 66 PHE A N 1
ATOM 497 C CA . PHE A 1 66 ? 15.257 -14.026 -0.131 1.00 96.25 66 PHE A CA 1
ATOM 498 C C . PHE A 1 66 ? 13.845 -13.901 0.456 1.00 96.25 66 PHE A C 1
ATOM 500 O O . PHE A 1 66 ? 13.700 -13.353 1.543 1.00 96.25 66 PHE A O 1
ATOM 507 N N . ALA A 1 67 ? 12.819 -14.453 -0.199 1.00 96.12 67 ALA A N 1
ATOM 508 C CA . ALA A 1 67 ? 11.444 -14.417 0.300 1.00 96.12 67 ALA A CA 1
ATOM 509 C C . ALA A 1 67 ? 11.262 -15.237 1.590 1.00 96.12 67 ALA A C 1
ATOM 511 O O . ALA A 1 67 ? 10.611 -14.763 2.520 1.00 96.12 67 ALA A O 1
ATOM 512 N N . ILE A 1 68 ? 11.880 -16.424 1.683 1.00 97.00 68 ILE A N 1
ATOM 513 C CA . ILE A 1 68 ? 11.798 -17.297 2.871 1.00 97.00 68 ILE A CA 1
ATOM 514 C C . ILE A 1 68 ? 12.309 -16.588 4.131 1.00 97.00 68 ILE A C 1
ATOM 516 O O . ILE A 1 68 ? 11.715 -16.736 5.195 1.00 97.00 68 ILE A O 1
ATOM 520 N N . MET A 1 69 ? 13.393 -15.817 4.027 1.00 96.69 69 MET A N 1
ATOM 521 C CA . MET A 1 69 ? 13.934 -15.065 5.167 1.00 96.69 69 MET A CA 1
ATOM 522 C C . MET A 1 69 ? 13.291 -13.682 5.323 1.00 96.69 69 MET A C 1
ATOM 524 O O . MET A 1 69 ? 13.066 -13.218 6.440 1.00 96.69 69 MET A O 1
ATOM 528 N N . GLY A 1 70 ? 12.998 -13.019 4.205 1.00 96.88 70 GLY A N 1
ATOM 529 C CA . GLY A 1 70 ? 12.515 -11.645 4.167 1.00 96.88 70 GLY A CA 1
ATOM 530 C C . GLY A 1 70 ? 11.085 -11.497 4.671 1.00 96.88 70 GLY A C 1
ATOM 531 O O . GLY A 1 70 ? 10.838 -10.617 5.486 1.00 96.88 70 GLY A O 1
ATOM 532 N N . ILE A 1 71 ? 10.162 -12.376 4.260 1.00 97.06 71 ILE A N 1
ATOM 533 C CA . ILE A 1 71 ? 8.750 -12.280 4.665 1.00 97.06 71 ILE A CA 1
ATOM 534 C C . ILE A 1 71 ? 8.600 -12.385 6.197 1.00 97.06 71 ILE A C 1
ATOM 536 O O . ILE A 1 71 ? 8.002 -11.479 6.779 1.00 97.06 71 ILE A O 1
ATOM 540 N N . PRO A 1 72 ? 9.174 -13.388 6.902 1.00 97.75 72 PRO A N 1
ATOM 541 C CA . PRO A 1 72 ? 9.102 -13.438 8.365 1.00 97.75 72 PRO A CA 1
ATOM 542 C C . PRO A 1 72 ? 9.704 -12.204 9.044 1.00 97.75 72 PRO A C 1
ATOM 544 O O . PRO A 1 72 ? 9.125 -11.684 9.997 1.00 97.75 72 PRO A O 1
ATOM 547 N N . LEU A 1 73 ? 10.839 -11.701 8.545 1.00 97.12 73 LEU A N 1
ATOM 548 C CA . LEU A 1 73 ? 11.471 -10.496 9.084 1.00 97.12 73 LEU A CA 1
ATOM 549 C C . LEU A 1 73 ? 10.578 -9.259 8.904 1.00 97.12 73 LEU A C 1
ATOM 551 O O . LEU A 1 73 ? 10.430 -8.464 9.833 1.00 97.12 73 LEU A O 1
ATOM 555 N N . THR A 1 74 ? 9.952 -9.110 7.737 1.00 96.38 74 THR A N 1
ATOM 556 C CA . THR A 1 74 ? 9.003 -8.028 7.454 1.00 96.38 74 THR A CA 1
ATOM 557 C C . THR A 1 74 ? 7.757 -8.127 8.330 1.00 96.38 74 THR A C 1
ATOM 559 O O . THR A 1 74 ? 7.290 -7.100 8.817 1.00 96.38 74 THR A O 1
ATOM 562 N N . LEU A 1 75 ? 7.255 -9.332 8.611 1.00 96.06 75 LEU A N 1
ATOM 563 C CA . LEU A 1 75 ? 6.143 -9.519 9.549 1.00 96.06 75 LEU A CA 1
ATOM 564 C C . LEU A 1 75 ? 6.514 -9.079 10.970 1.00 96.06 75 LEU A C 1
ATOM 566 O O . LEU A 1 75 ? 5.747 -8.354 11.596 1.00 96.06 75 LEU A O 1
ATOM 570 N N . VAL A 1 76 ? 7.702 -9.446 11.465 1.00 97.56 76 VAL A N 1
ATOM 571 C CA . VAL A 1 76 ? 8.190 -8.978 12.777 1.00 97.56 76 VAL A CA 1
ATOM 572 C C . VAL A 1 76 ? 8.308 -7.453 12.806 1.00 97.56 76 VAL A C 1
ATOM 574 O O . VAL A 1 76 ? 7.883 -6.823 13.776 1.00 97.56 76 VAL A O 1
ATOM 577 N N . LEU A 1 77 ? 8.838 -6.851 11.738 1.00 97.00 77 LEU A N 1
ATOM 578 C CA . LEU A 1 77 ? 8.929 -5.397 11.603 1.00 97.00 77 LEU A CA 1
ATOM 579 C C . LEU A 1 77 ? 7.544 -4.740 11.660 1.00 97.00 77 LEU A C 1
ATOM 581 O O . LEU A 1 77 ? 7.348 -3.802 12.432 1.00 97.00 77 LEU A O 1
ATOM 585 N N . PHE A 1 78 ? 6.584 -5.232 10.875 1.00 97.31 78 PHE A N 1
ATOM 586 C CA . PHE A 1 78 ? 5.227 -4.696 10.868 1.00 97.31 78 PHE A CA 1
ATOM 587 C C . PHE A 1 78 ? 4.550 -4.827 12.229 1.00 97.31 78 PHE A C 1
ATOM 589 O O . PHE A 1 78 ? 3.984 -3.842 12.700 1.00 97.31 78 PHE A O 1
ATOM 596 N N . THR A 1 79 ? 4.669 -5.974 12.900 1.00 96.38 79 THR A N 1
ATOM 597 C CA . THR A 1 79 ? 4.139 -6.156 14.259 1.00 96.38 79 THR A CA 1
ATOM 598 C C . THR A 1 79 ? 4.738 -5.139 15.229 1.00 96.38 79 THR A C 1
ATOM 600 O O . THR A 1 79 ? 3.994 -4.442 15.915 1.00 96.38 79 THR A O 1
ATOM 603 N N . ALA A 1 80 ? 6.063 -4.964 15.230 1.00 97.69 80 ALA A N 1
ATOM 604 C CA . ALA A 1 80 ? 6.722 -3.986 16.096 1.00 97.69 80 ALA A CA 1
ATOM 605 C C . ALA A 1 80 ? 6.263 -2.542 15.807 1.00 97.69 80 ALA A C 1
ATOM 607 O O . ALA A 1 80 ? 6.060 -1.748 16.728 1.00 97.69 80 ALA A O 1
ATOM 608 N N . CYS A 1 81 ? 6.074 -2.183 14.534 1.00 97.88 81 CYS A N 1
ATOM 609 C CA . CYS A 1 81 ? 5.547 -0.873 14.152 1.00 97.88 81 CYS A CA 1
ATOM 610 C C . CYS A 1 81 ? 4.092 -0.680 14.599 1.00 97.88 81 CYS A C 1
ATOM 612 O O . CYS A 1 81 ? 3.755 0.381 15.133 1.00 97.88 81 CYS A O 1
ATOM 614 N N . VAL A 1 82 ? 3.242 -1.694 14.424 1.00 97.94 82 VAL A N 1
ATOM 615 C CA . VAL A 1 82 ? 1.842 -1.665 14.862 1.00 97.94 82 VAL A CA 1
ATOM 616 C C . VAL A 1 82 ? 1.760 -1.518 16.379 1.00 97.94 82 VAL A C 1
ATOM 618 O O . VAL A 1 82 ? 1.060 -0.627 16.849 1.00 97.94 82 VAL A O 1
ATOM 621 N N . GLU A 1 83 ? 2.531 -2.280 17.157 1.00 96.44 83 GLU A N 1
ATOM 622 C CA . GLU A 1 83 ? 2.576 -2.154 18.624 1.00 96.44 83 GLU A CA 1
ATOM 623 C C . GLU A 1 83 ? 2.949 -0.735 19.077 1.00 96.44 83 GLU A C 1
ATOM 625 O O . GLU A 1 83 ? 2.357 -0.188 20.012 1.00 96.44 83 GLU A O 1
ATOM 630 N N . ARG A 1 84 ? 3.893 -0.089 18.382 1.00 97.44 84 ARG A N 1
ATOM 631 C CA . ARG A 1 84 ? 4.266 1.306 18.659 1.00 97.44 84 ARG A CA 1
ATOM 632 C C . ARG A 1 84 ? 3.140 2.280 18.319 1.00 97.44 84 ARG A C 1
ATOM 634 O O . ARG A 1 84 ? 2.885 3.198 19.099 1.00 97.44 84 ARG A O 1
ATOM 641 N N . LEU A 1 85 ? 2.451 2.080 17.197 1.00 97.00 85 LEU A N 1
ATOM 642 C CA . LEU A 1 85 ? 1.296 2.890 16.789 1.00 97.00 85 LEU A CA 1
ATOM 643 C C . LEU A 1 85 ? 0.045 2.625 17.641 1.00 97.00 85 LEU A C 1
ATOM 645 O O . LEU A 1 85 ? -0.835 3.487 17.732 1.00 97.00 85 LEU A O 1
ATOM 649 N N . MET A 1 86 ? -0.026 1.485 18.327 1.00 96.12 86 MET A N 1
ATOM 650 C CA . MET A 1 86 ? -1.114 1.182 19.252 1.00 96.12 86 MET A CA 1
ATOM 651 C C . MET A 1 86 ? -1.099 2.094 20.483 1.00 96.12 86 MET A C 1
ATOM 653 O O . MET A 1 86 ? -2.162 2.372 21.028 1.00 96.12 86 MET A O 1
ATOM 657 N N . ILE A 1 87 ? 0.055 2.633 20.894 1.00 96.19 87 ILE A N 1
ATOM 658 C CA . ILE A 1 87 ? 0.155 3.559 22.038 1.00 96.19 87 ILE A CA 1
ATOM 659 C C . ILE A 1 87 ? -0.702 4.826 21.821 1.00 96.19 87 ILE A C 1
ATOM 661 O O . ILE A 1 87 ? -1.629 5.054 22.603 1.00 96.19 87 ILE A O 1
ATOM 665 N N . PRO A 1 88 ? -0.479 5.650 20.772 1.00 96.56 88 PRO A N 1
ATOM 666 C CA . PRO A 1 88 ? -1.322 6.821 20.525 1.00 96.56 88 PRO A CA 1
ATOM 667 C C . PRO A 1 88 ? -2.767 6.437 20.185 1.00 96.56 88 PRO A C 1
ATOM 669 O O . PRO A 1 88 ? -3.696 7.140 20.580 1.00 96.56 88 PRO A O 1
ATOM 672 N N . THR A 1 89 ? -2.972 5.302 19.515 1.00 96.25 89 THR A N 1
ATOM 673 C CA . THR A 1 89 ? -4.308 4.783 19.187 1.00 96.25 89 THR A CA 1
ATOM 674 C C . THR A 1 89 ? -5.123 4.465 20.445 1.00 96.25 89 THR A C 1
ATOM 676 O O . THR A 1 89 ? -6.306 4.805 20.513 1.00 96.25 89 THR A O 1
ATOM 679 N N . ARG A 1 90 ? -4.499 3.878 21.474 1.00 94.38 90 ARG A N 1
ATOM 680 C CA . ARG A 1 90 ? -5.124 3.621 22.781 1.00 94.38 90 ARG A CA 1
ATOM 681 C C . ARG A 1 90 ? -5.344 4.903 23.572 1.00 94.38 90 ARG A C 1
ATOM 683 O O . ARG A 1 90 ? -6.402 5.062 24.168 1.00 94.38 90 ARG A O 1
ATOM 690 N N . ASN A 1 91 ? -4.410 5.851 23.520 1.00 95.62 91 ASN A N 1
ATOM 691 C CA . ASN A 1 91 ? -4.603 7.164 24.143 1.00 95.62 91 ASN A CA 1
ATOM 692 C C . ASN A 1 91 ? -5.828 7.888 23.564 1.00 95.62 91 ASN A C 1
ATOM 694 O O . ASN A 1 91 ? -6.624 8.449 24.318 1.00 95.62 91 ASN A O 1
ATOM 698 N N . LEU A 1 92 ? -6.017 7.823 22.241 1.00 95.06 92 LEU A N 1
ATOM 699 C CA . LEU A 1 92 ? -7.217 8.333 21.579 1.00 95.06 92 LEU A CA 1
ATOM 700 C C . LEU A 1 92 ? -8.483 7.628 22.086 1.00 95.06 92 LEU A C 1
ATOM 702 O O . LEU A 1 92 ? -9.482 8.289 22.362 1.00 95.06 92 LEU A O 1
ATOM 706 N N . LEU A 1 93 ? -8.443 6.303 22.245 1.00 93.81 93 LEU A N 1
ATOM 707 C CA . LEU A 1 93 ? -9.570 5.534 22.771 1.00 93.81 93 LEU A CA 1
ATOM 708 C C . LEU A 1 93 ? -9.916 5.932 24.217 1.00 93.81 93 LEU A C 1
ATOM 710 O O . LEU A 1 93 ? -11.081 6.180 24.520 1.00 93.81 93 LEU A O 1
ATOM 714 N N . TYR A 1 94 ? -8.926 6.056 25.104 1.00 93.25 94 TYR A N 1
ATOM 715 C CA . TYR A 1 94 ? -9.154 6.500 26.484 1.00 93.25 94 TYR A CA 1
ATOM 716 C C . TYR A 1 94 ? -9.693 7.929 26.553 1.00 93.25 94 TYR A C 1
ATOM 718 O O . TYR A 1 94 ? -10.576 8.221 27.360 1.00 93.25 94 TYR A O 1
ATOM 726 N N . TRP A 1 95 ? -9.225 8.808 25.667 1.00 95.31 95 TRP A N 1
ATOM 727 C CA . TRP A 1 95 ? -9.775 10.153 25.537 1.00 95.31 95 TRP A CA 1
ATOM 728 C C . TRP A 1 95 ? -11.253 10.135 25.110 1.00 95.31 95 TRP A C 1
ATOM 730 O O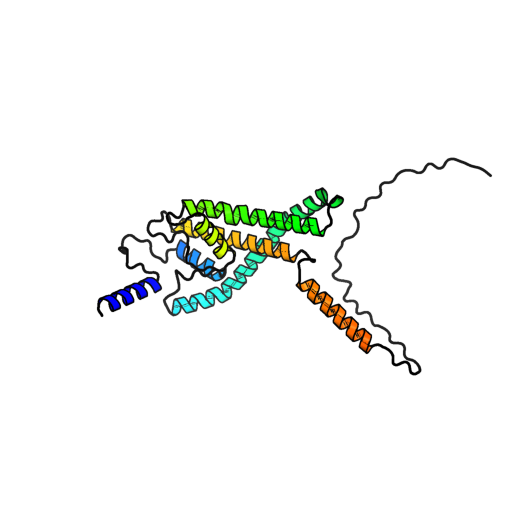 . TRP A 1 95 ? -12.067 10.861 25.689 1.00 95.31 95 TRP A O 1
ATOM 740 N N . LEU A 1 96 ? -11.626 9.271 24.157 1.00 93.19 96 LEU A N 1
ATOM 741 C CA . LEU A 1 96 ? -13.025 9.079 23.758 1.00 93.19 96 LEU A CA 1
ATOM 742 C C . LEU A 1 96 ? -13.872 8.550 24.919 1.00 93.19 96 LEU A C 1
ATOM 744 O O . LEU A 1 96 ? -14.962 9.074 25.149 1.00 93.19 96 LEU A O 1
ATOM 748 N N . TYR A 1 97 ? -13.367 7.582 25.689 1.00 92.94 97 TYR A N 1
ATOM 749 C CA . TYR A 1 97 ? -14.053 7.093 26.887 1.00 92.94 97 TYR A CA 1
ATOM 750 C C . TYR A 1 97 ? -14.280 8.198 27.921 1.00 92.94 97 TYR A C 1
ATOM 752 O O . TYR A 1 97 ? -15.394 8.335 28.421 1.00 92.94 97 TYR A O 1
ATOM 760 N N . GLY A 1 98 ? -13.275 9.034 28.197 1.00 91.31 98 GLY A N 1
ATOM 761 C CA . GLY A 1 98 ? -13.415 10.139 29.150 1.00 91.31 98 GLY A CA 1
ATOM 762 C C . GLY A 1 98 ? -14.443 11.194 28.720 1.00 91.31 98 GLY A C 1
ATOM 763 O O . GLY A 1 98 ? -15.139 11.761 29.559 1.00 91.31 98 GLY A O 1
ATOM 764 N N . LYS A 1 99 ? -14.574 11.450 27.412 1.00 91.88 99 LYS A N 1
ATOM 765 C CA . LYS A 1 99 ? -15.508 12.449 26.860 1.00 91.88 99 LYS A CA 1
ATOM 766 C C . LYS A 1 99 ? -16.931 11.913 26.666 1.00 91.88 99 LYS A C 1
ATOM 768 O O . LYS A 1 99 ? -17.893 12.603 26.996 1.00 91.88 99 LYS A O 1
ATOM 773 N N . LEU A 1 100 ? -17.070 10.717 26.092 1.00 90.69 100 LEU A N 1
ATOM 774 C CA . LEU A 1 100 ? -18.344 10.159 25.612 1.00 90.69 100 LEU A CA 1
ATOM 775 C C . LEU A 1 100 ? -18.868 8.993 26.464 1.00 90.69 100 LEU A C 1
ATOM 777 O O . LEU A 1 100 ? -20.008 8.574 26.263 1.00 90.69 100 LEU A O 1
ATOM 781 N N . GLY A 1 101 ? -18.087 8.498 27.429 1.00 85.19 101 GLY A N 1
ATOM 782 C CA . GLY A 1 101 ? -18.428 7.331 28.252 1.00 85.19 101 GLY A CA 1
ATOM 783 C C . GLY A 1 101 ? -19.712 7.461 29.070 1.00 85.19 101 GLY A C 1
ATOM 784 O O . GLY A 1 101 ? -20.337 6.453 29.373 1.00 85.19 101 GLY A O 1
ATOM 785 N N . HIS A 1 102 ? -20.148 8.685 29.388 1.00 90.06 102 HIS A N 1
ATOM 786 C CA . HIS A 1 102 ? -21.406 8.911 30.108 1.00 90.06 102 HIS A CA 1
ATOM 787 C C . HIS A 1 102 ? -22.655 8.860 29.208 1.00 90.06 102 HIS A C 1
ATOM 789 O O . HIS A 1 102 ? -23.760 8.700 29.719 1.00 90.06 102 HIS A O 1
ATOM 795 N N . LEU A 1 103 ? -22.496 9.005 27.885 1.00 88.12 103 LEU A N 1
ATOM 796 C CA . LEU A 1 103 ? -23.603 9.074 26.917 1.00 88.12 103 LEU A CA 1
ATOM 797 C C . LEU A 1 103 ? -23.786 7.779 26.129 1.00 88.12 103 LEU A C 1
ATOM 799 O O . LEU A 1 103 ? -24.904 7.446 25.741 1.00 88.12 103 LEU A O 1
ATOM 803 N N . TYR A 1 104 ? -22.692 7.066 25.861 1.00 89.62 104 TYR A N 1
ATOM 804 C CA . TYR A 1 104 ? -22.677 5.917 24.962 1.00 89.62 104 TYR A CA 1
ATOM 805 C C . TYR A 1 104 ? -22.168 4.657 25.659 1.00 89.62 104 TYR A C 1
ATOM 807 O O . TYR A 1 104 ? -21.273 4.702 26.498 1.00 89.62 104 TYR A O 1
ATOM 815 N N . LYS A 1 105 ? -22.712 3.500 25.260 1.00 89.81 105 LYS A N 1
ATOM 816 C CA . LYS A 1 105 ? -22.205 2.190 25.692 1.00 89.81 105 LYS A CA 1
ATOM 817 C C . LYS A 1 105 ? -20.798 1.945 25.138 1.00 89.81 105 LYS A C 1
ATOM 819 O O . LYS A 1 105 ? -20.488 2.377 24.029 1.00 89.81 105 LYS A O 1
ATOM 824 N N . VAL A 1 106 ? -20.017 1.148 25.867 1.00 86.94 106 VAL A N 1
ATOM 825 C CA . VAL A 1 106 ? -18.626 0.768 25.554 1.00 86.94 106 VAL A CA 1
ATOM 826 C C . VAL A 1 106 ? -18.447 0.345 24.088 1.00 86.94 106 VAL A C 1
ATOM 828 O O . VAL A 1 106 ? -17.646 0.943 23.375 1.00 86.94 106 VAL A O 1
ATOM 831 N N . PHE A 1 107 ? -19.293 -0.569 23.602 1.00 88.56 107 PHE A N 1
ATOM 832 C CA . PHE A 1 107 ? -19.285 -1.036 22.211 1.00 88.56 107 PHE A CA 1
ATOM 833 C C . PHE A 1 107 ? -19.371 0.096 21.169 1.00 88.56 107 PHE A C 1
ATOM 835 O O . PHE A 1 107 ? -18.626 0.116 20.193 1.00 88.56 107 PHE A O 1
ATOM 842 N N . HIS A 1 108 ? -20.250 1.084 21.377 1.00 90.88 108 HIS A N 1
ATOM 843 C CA . HIS A 1 108 ? -20.428 2.175 20.410 1.00 90.88 108 HIS A CA 1
ATOM 844 C C . HIS A 1 108 ? -19.192 3.080 20.358 1.00 90.88 108 HIS A C 1
ATOM 846 O O . HIS A 1 108 ? -18.858 3.603 19.298 1.00 90.88 108 HIS A O 1
ATOM 852 N N . ILE A 1 109 ? -18.493 3.241 21.485 1.00 92.25 109 ILE A N 1
ATOM 853 C CA . ILE A 1 109 ? -17.252 4.019 21.562 1.00 92.25 109 ILE A CA 1
ATOM 854 C C . ILE A 1 109 ? -16.118 3.291 20.831 1.00 92.25 109 ILE A C 1
ATOM 856 O O . ILE A 1 109 ? -15.366 3.933 20.101 1.00 92.25 109 ILE A O 1
ATOM 860 N N . GLN A 1 110 ? -16.026 1.964 20.959 1.00 92.56 110 GLN A N 1
ATOM 861 C CA . GLN A 1 110 ? -15.054 1.154 20.212 1.00 92.56 110 GLN A CA 1
ATOM 862 C C . GLN A 1 110 ? -15.308 1.201 18.702 1.00 92.56 110 GLN A C 1
ATOM 864 O O . GLN A 1 110 ? -14.374 1.404 17.930 1.00 92.56 110 GLN A O 1
ATOM 869 N N . VAL A 1 111 ? -16.569 1.096 18.271 1.00 92.81 111 VAL A N 1
ATOM 870 C CA . VAL A 1 111 ? -16.932 1.240 16.852 1.00 92.81 111 VAL A CA 1
ATOM 871 C C . VAL A 1 111 ? -16.640 2.655 16.349 1.00 92.81 111 VAL A C 1
ATOM 873 O O . VAL A 1 111 ? -16.104 2.812 15.257 1.00 92.81 111 VAL A O 1
ATOM 876 N N . LEU A 1 112 ? -16.926 3.694 17.140 1.00 94.62 112 LEU A N 1
ATOM 877 C CA . LEU A 1 112 ? -16.574 5.071 16.786 1.00 94.62 112 LEU A CA 1
ATOM 878 C C . LEU A 1 112 ? -15.056 5.240 16.629 1.00 94.62 112 LEU A C 1
ATOM 880 O O . LEU A 1 112 ? -14.609 5.853 15.662 1.00 94.62 112 LEU A O 1
ATOM 884 N N . HIS A 1 113 ? -14.267 4.687 17.551 1.00 95.12 113 HIS A N 1
ATOM 885 C CA . HIS A 1 113 ? -12.806 4.685 17.470 1.00 95.12 113 HIS A CA 1
ATOM 886 C C . HIS A 1 113 ? -12.315 3.976 16.203 1.00 95.12 113 HIS A C 1
ATOM 888 O O . HIS A 1 113 ? -11.547 4.572 15.448 1.00 95.12 113 HIS A O 1
ATOM 894 N N . LEU A 1 114 ? -12.835 2.784 15.901 1.00 96.00 114 LEU A N 1
ATOM 895 C CA . LEU A 1 114 ? -12.548 2.068 14.657 1.00 96.00 114 LEU A CA 1
ATOM 896 C C . LEU A 1 114 ? -12.893 2.916 13.423 1.00 96.00 114 LEU A C 1
ATOM 898 O O . LEU A 1 114 ? -12.073 3.028 12.514 1.00 96.00 114 LEU A O 1
ATOM 902 N N . CYS A 1 115 ? -14.064 3.558 13.399 1.00 96.62 115 CYS A N 1
ATOM 903 C CA . CYS A 1 115 ? -14.476 4.451 12.314 1.00 96.62 115 CYS A CA 1
ATOM 904 C C . CYS A 1 115 ? -13.535 5.654 12.156 1.00 96.62 115 CYS A C 1
ATOM 906 O O . CYS A 1 115 ? -13.259 6.065 11.030 1.00 96.62 115 CYS A O 1
ATOM 908 N N . ILE A 1 116 ? -13.012 6.206 13.256 1.00 97.25 116 ILE A N 1
ATOM 909 C CA . ILE A 1 116 ? -12.024 7.293 13.215 1.00 97.25 116 ILE A CA 1
ATOM 910 C C . ILE A 1 116 ? -10.712 6.797 12.598 1.00 97.25 116 ILE A C 1
ATOM 912 O O . ILE A 1 116 ? -10.193 7.443 11.688 1.00 97.25 116 ILE A O 1
ATOM 916 N N . ILE A 1 117 ? -10.192 5.646 13.037 1.00 97.31 117 ILE A N 1
ATOM 917 C CA . ILE A 1 117 ? -8.956 5.068 12.482 1.00 97.31 117 ILE A CA 1
ATOM 918 C C . ILE A 1 117 ? -9.134 4.703 11.001 1.00 97.31 117 ILE A C 1
ATOM 920 O O . ILE A 1 117 ? -8.267 5.015 10.182 1.00 97.31 117 ILE A O 1
ATOM 924 N N . LEU A 1 118 ? -10.279 4.125 10.630 1.00 97.56 118 LEU A N 1
ATOM 925 C CA . LEU A 1 118 ? -10.639 3.851 9.239 1.00 97.56 118 LEU A CA 1
ATOM 926 C C . LEU A 1 118 ? -10.698 5.139 8.409 1.00 97.56 118 LEU A C 1
ATOM 928 O O . LEU A 1 118 ? -10.140 5.190 7.314 1.00 97.56 118 LEU A O 1
ATOM 932 N N . GLY A 1 119 ? -11.328 6.191 8.933 1.00 97.88 119 GLY A N 1
ATOM 933 C CA . GLY A 1 119 ? -11.390 7.498 8.283 1.00 97.88 119 GLY A CA 1
ATOM 934 C C . GLY A 1 119 ? -10.002 8.097 8.055 1.00 97.88 119 GLY A C 1
ATOM 935 O O . GLY A 1 119 ? -9.714 8.571 6.957 1.00 97.88 119 GLY A O 1
ATOM 936 N N . ILE A 1 120 ? -9.109 8.004 9.046 1.00 97.38 120 ILE A N 1
ATOM 937 C CA . ILE A 1 120 ? -7.702 8.415 8.913 1.00 97.38 120 ILE A CA 1
ATOM 938 C C . ILE A 1 120 ? -7.013 7.607 7.808 1.00 97.38 120 ILE A C 1
ATOM 940 O O . ILE A 1 120 ? -6.350 8.194 6.954 1.00 97.38 120 ILE A O 1
ATOM 944 N N . HIS A 1 121 ? -7.191 6.284 7.777 1.00 97.19 121 HIS A N 1
ATOM 945 C CA . HIS A 1 121 ? -6.600 5.443 6.738 1.00 97.19 121 HIS A CA 1
ATOM 946 C C . HIS A 1 121 ? -7.083 5.845 5.336 1.00 97.19 121 HIS A C 1
ATOM 948 O O . HIS A 1 121 ? -6.273 6.112 4.448 1.00 97.19 121 HIS A O 1
ATOM 954 N N . ILE A 1 122 ? -8.398 5.974 5.151 1.00 98.00 122 ILE A N 1
ATOM 955 C CA . ILE A 1 122 ? -8.994 6.364 3.870 1.00 98.00 122 ILE A CA 1
ATOM 956 C C . ILE A 1 122 ? -8.499 7.750 3.440 1.00 98.00 122 ILE A C 1
ATOM 958 O O . ILE A 1 122 ? -8.089 7.928 2.298 1.00 98.00 122 ILE A O 1
ATOM 962 N N . ILE A 1 123 ? -8.479 8.737 4.332 1.00 97.81 123 ILE A N 1
ATOM 963 C CA . ILE A 1 123 ? -8.081 10.100 3.961 1.00 97.81 123 ILE A CA 1
ATOM 964 C C . ILE A 1 123 ? -6.583 10.169 3.633 1.00 97.81 123 ILE A C 1
ATOM 966 O O . ILE A 1 123 ? -6.212 10.624 2.550 1.00 97.81 123 ILE A O 1
ATOM 970 N N . PHE A 1 124 ? -5.719 9.700 4.536 1.00 97.44 124 PHE A N 1
ATOM 971 C CA . PHE A 1 124 ? -4.272 9.921 4.438 1.00 97.44 124 PHE A CA 1
ATOM 972 C C . PHE A 1 124 ? -3.529 8.902 3.574 1.00 97.44 124 PHE A C 1
ATOM 974 O O . PHE A 1 124 ? -2.487 9.243 3.019 1.00 97.44 124 PHE A O 1
ATOM 981 N N . PHE A 1 125 ? -4.042 7.678 3.437 1.00 97.44 125 PHE A N 1
ATOM 982 C CA . PHE A 1 125 ? -3.348 6.599 2.722 1.00 97.44 125 PHE A CA 1
ATOM 983 C C . PHE A 1 125 ? -4.013 6.206 1.403 1.00 97.44 125 PHE A C 1
ATOM 985 O O . PHE A 1 125 ? -3.357 5.574 0.572 1.00 97.44 125 PHE A O 1
ATOM 992 N N . MET A 1 126 ? -5.258 6.642 1.176 1.00 97.00 126 MET A N 1
ATOM 993 C CA . MET A 1 126 ? -5.989 6.388 -0.068 1.00 97.00 126 MET A CA 1
ATOM 994 C C . MET A 1 126 ? -6.293 7.685 -0.827 1.00 97.00 126 MET A C 1
ATOM 996 O O . MET A 1 126 ? -5.745 7.896 -1.903 1.00 97.00 126 MET A O 1
ATOM 1000 N N . LEU A 1 127 ? -7.107 8.591 -0.276 1.00 97.94 127 LEU A N 1
ATOM 1001 C CA . LEU A 1 127 ? -7.620 9.756 -1.011 1.00 97.94 127 LEU A CA 1
ATOM 1002 C C . LEU A 1 127 ? -6.537 10.788 -1.354 1.00 97.94 127 LEU A C 1
ATOM 1004 O O . LEU A 1 127 ? -6.479 11.247 -2.498 1.00 97.94 127 LEU A O 1
ATOM 1008 N N . ILE A 1 128 ? -5.687 11.152 -0.384 1.00 97.81 128 ILE A N 1
ATOM 1009 C CA . ILE A 1 128 ? -4.590 12.108 -0.604 1.00 97.81 128 ILE A CA 1
ATOM 1010 C C . ILE A 1 128 ? -3.547 11.527 -1.579 1.00 97.81 128 ILE A C 1
ATOM 1012 O O . ILE A 1 128 ? -3.255 12.191 -2.576 1.00 97.81 128 ILE A O 1
ATOM 1016 N N . PRO A 1 129 ? -3.016 10.300 -1.386 1.00 97.50 129 PRO A N 1
ATOM 1017 C CA . PRO A 1 129 ? -2.094 9.697 -2.346 1.00 97.50 129 PRO A CA 1
ATOM 1018 C C . PRO A 1 129 ? -2.700 9.516 -3.738 1.00 97.50 129 PRO A C 1
ATOM 1020 O O . PRO A 1 129 ? -2.008 9.780 -4.714 1.00 97.50 129 PRO A O 1
ATOM 1023 N N . ALA A 1 130 ? -3.982 9.156 -3.857 1.00 97.81 130 ALA A N 1
ATOM 1024 C CA . ALA A 1 130 ? -4.655 9.068 -5.154 1.00 97.81 130 ALA A CA 1
ATOM 1025 C C . ALA A 1 130 ? -4.648 10.413 -5.899 1.00 97.81 130 ALA A C 1
ATOM 1027 O O . ALA A 1 130 ? -4.335 10.464 -7.090 1.00 97.81 130 ALA A O 1
ATOM 1028 N N . ALA A 1 131 ? -4.913 11.520 -5.196 1.00 97.38 131 ALA A N 1
ATOM 1029 C CA . ALA A 1 131 ? -4.834 12.857 -5.786 1.00 97.38 131 ALA A CA 1
ATOM 1030 C C . ALA A 1 131 ? -3.408 13.184 -6.258 1.00 97.38 131 ALA A C 1
ATOM 1032 O O . ALA A 1 131 ? -3.229 13.720 -7.350 1.00 97.38 131 ALA A O 1
ATOM 1033 N N . ILE A 1 132 ? -2.395 12.813 -5.468 1.00 96.00 132 ILE A N 1
ATOM 1034 C CA . ILE A 1 132 ? -0.982 12.992 -5.827 1.00 96.00 132 ILE A CA 1
ATOM 1035 C C . ILE A 1 132 ? -0.635 12.167 -7.076 1.00 96.00 132 ILE A C 1
ATOM 1037 O O . ILE A 1 132 ? -0.101 12.717 -8.036 1.00 96.00 132 ILE A O 1
ATOM 1041 N N . TYR A 1 133 ? -0.972 10.875 -7.106 1.00 94.94 133 TYR A N 1
ATOM 1042 C CA . TYR A 1 133 ? -0.680 9.996 -8.243 1.00 94.94 133 TYR A CA 1
ATOM 1043 C C . TYR A 1 133 ? -1.393 10.426 -9.525 1.00 94.94 133 TYR A C 1
ATOM 1045 O O . TYR A 1 133 ? -0.795 10.335 -10.586 1.00 94.94 133 TYR A O 1
ATOM 1053 N N . THR A 1 134 ? -2.605 10.979 -9.439 1.00 95.38 134 THR A N 1
ATOM 1054 C CA . THR A 1 134 ? -3.317 11.531 -10.611 1.00 95.38 134 THR A CA 1
ATOM 1055 C C . THR A 1 134 ? -2.530 12.661 -11.286 1.00 95.38 134 THR A C 1
ATOM 1057 O O . THR A 1 134 ? -2.598 12.838 -12.496 1.00 95.38 134 THR A O 1
ATOM 1060 N N . VAL A 1 135 ? -1.775 13.446 -10.508 1.00 92.81 135 VAL A N 1
ATOM 1061 C CA . VAL A 1 135 ? -0.935 14.530 -11.041 1.00 92.81 135 VAL A CA 1
ATOM 1062 C C . VAL A 1 135 ? 0.428 14.005 -11.501 1.00 92.81 135 VAL A C 1
ATOM 1064 O O . VAL A 1 135 ? 0.983 14.513 -12.473 1.00 92.81 135 VAL A O 1
ATOM 1067 N N . LEU A 1 136 ? 0.981 13.007 -10.804 1.00 90.81 136 LEU A N 1
ATOM 1068 C CA . LEU A 1 136 ? 2.301 12.443 -11.108 1.00 90.81 136 LEU A CA 1
ATOM 1069 C C . LEU A 1 136 ? 2.299 11.450 -12.277 1.00 90.81 136 LEU A C 1
ATOM 1071 O O . LEU A 1 136 ? 3.342 11.281 -12.910 1.00 90.81 136 LEU A O 1
ATOM 1075 N N . GLU A 1 137 ? 1.172 10.791 -12.545 1.00 91.31 137 GLU A N 1
ATOM 1076 C CA . GLU A 1 137 ? 1.007 9.796 -13.605 1.00 91.31 137 GLU A CA 1
ATOM 1077 C C . GLU A 1 137 ? 0.083 10.341 -14.705 1.00 91.31 137 GLU A C 1
ATOM 1079 O O . GLU A 1 137 ? -1.138 10.339 -14.544 1.00 91.31 137 GLU A O 1
ATOM 1084 N N . PRO A 1 138 ? 0.627 10.768 -15.862 1.00 85.88 138 PRO A N 1
ATOM 1085 C CA . PRO A 1 138 ? -0.148 11.456 -16.900 1.00 85.88 138 PRO A CA 1
ATOM 1086 C C . PRO A 1 138 ? -1.320 10.653 -17.478 1.00 85.88 138 PRO A C 1
ATOM 1088 O O . PRO A 1 138 ? -2.274 11.231 -17.990 1.00 85.88 138 PRO A O 1
ATOM 1091 N N . ASN A 1 139 ? -1.230 9.323 -17.434 1.00 87.44 139 ASN A N 1
ATOM 1092 C CA . ASN A 1 139 ? -2.219 8.421 -18.023 1.00 87.44 139 ASN A CA 1
ATOM 1093 C C . ASN A 1 139 ? -3.246 7.909 -17.005 1.00 87.44 139 ASN A C 1
ATOM 1095 O O . ASN A 1 139 ? -4.058 7.057 -17.358 1.00 87.44 139 ASN A O 1
ATOM 1099 N N . TRP A 1 140 ? -3.179 8.348 -15.745 1.00 94.12 140 TRP A N 1
ATOM 1100 C CA . TRP A 1 140 ? -4.061 7.857 -14.691 1.00 94.12 140 TRP A CA 1
ATOM 1101 C C . TRP A 1 140 ? -5.150 8.882 -14.417 1.00 94.12 140 TRP A C 1
ATOM 1103 O O . TRP A 1 140 ? -4.879 10.061 -14.188 1.00 94.12 140 TRP A O 1
ATOM 1113 N N . ASN A 1 141 ? -6.399 8.429 -14.398 1.00 95.81 141 ASN A N 1
ATOM 1114 C CA . ASN A 1 141 ? -7.471 9.224 -13.810 1.00 95.81 141 ASN A CA 1
ATOM 1115 C C . ASN A 1 141 ? -7.491 9.038 -12.271 1.00 95.81 141 ASN A C 1
ATOM 1117 O O . ASN A 1 141 ? -6.780 8.198 -11.717 1.00 95.81 141 ASN A O 1
ATOM 1121 N N . TYR A 1 142 ? -8.324 9.806 -11.560 1.00 97.19 142 TYR A N 1
ATOM 1122 C CA . TYR A 1 142 ? -8.404 9.707 -10.095 1.00 97.19 142 TYR A CA 1
ATOM 1123 C C . TYR A 1 142 ? -8.858 8.332 -9.593 1.00 97.19 142 TYR A C 1
ATOM 1125 O O . TYR A 1 142 ? -8.369 7.854 -8.569 1.00 97.19 142 TYR A O 1
ATOM 1133 N N . LEU A 1 143 ? -9.786 7.690 -10.305 1.00 97.31 143 LEU A N 1
ATOM 1134 C CA . LEU A 1 143 ? -10.266 6.359 -9.952 1.00 97.31 143 LEU A CA 1
ATOM 1135 C C . LEU A 1 143 ? -9.157 5.318 -10.121 1.00 97.31 143 LEU A C 1
ATOM 1137 O O . LEU A 1 143 ? -8.999 4.489 -9.234 1.00 97.31 143 LEU A O 1
ATOM 1141 N N . ASP A 1 144 ? -8.363 5.403 -11.187 1.00 97.00 144 ASP A N 1
ATOM 1142 C CA . ASP A 1 144 ? -7.206 4.535 -11.427 1.00 97.00 144 ASP A CA 1
ATOM 1143 C C . ASP A 1 144 ? -6.164 4.685 -10.311 1.00 97.00 144 ASP A C 1
ATOM 1145 O O . ASP A 1 144 ? -5.658 3.699 -9.778 1.00 97.00 144 ASP A O 1
ATOM 1149 N N . ALA A 1 145 ? -5.886 5.926 -9.903 1.00 97.56 145 ALA A N 1
ATOM 1150 C CA . ALA A 1 145 ? -4.968 6.219 -8.810 1.00 97.56 145 ALA A CA 1
ATOM 1151 C C . ALA A 1 145 ? -5.489 5.709 -7.454 1.00 97.56 145 ALA A C 1
ATOM 1153 O O . ALA A 1 145 ? -4.735 5.127 -6.672 1.00 97.56 145 ALA A O 1
ATOM 1154 N N . PHE A 1 146 ? -6.784 5.885 -7.176 1.00 98.00 146 PHE A N 1
ATOM 1155 C CA . PHE A 1 146 ? -7.426 5.351 -5.973 1.00 98.00 146 PHE A CA 1
ATOM 1156 C C . PHE A 1 146 ? -7.443 3.819 -5.968 1.00 98.00 146 PHE A C 1
ATOM 1158 O O . PHE A 1 146 ? -7.149 3.191 -4.948 1.00 98.00 146 PHE A O 1
ATOM 1165 N N . TYR A 1 147 ? -7.751 3.219 -7.114 1.00 97.75 147 TYR A N 1
ATOM 1166 C CA . TYR A 1 147 ? -7.716 1.781 -7.333 1.00 97.75 147 TYR A CA 1
ATOM 1167 C C . TYR A 1 147 ? -6.308 1.231 -7.102 1.00 97.75 147 TYR A C 1
ATOM 1169 O O . TYR A 1 147 ? -6.166 0.279 -6.336 1.00 97.75 147 TYR A O 1
ATOM 1177 N N . TYR A 1 148 ? -5.273 1.885 -7.642 1.00 97.44 148 TYR A N 1
ATOM 1178 C CA . TYR A 1 148 ? -3.877 1.558 -7.360 1.00 97.44 148 TYR A CA 1
ATOM 1179 C C . TYR A 1 148 ? -3.597 1.559 -5.853 1.00 97.44 148 TYR A C 1
ATOM 1181 O O . TYR A 1 148 ? -3.087 0.565 -5.334 1.00 97.44 148 TYR A O 1
ATOM 1189 N N . CYS A 1 149 ? -3.963 2.620 -5.124 1.00 97.94 149 CYS A N 1
ATOM 1190 C CA . CYS A 1 149 ? -3.791 2.668 -3.669 1.00 97.94 149 CYS A CA 1
ATOM 1191 C C . CYS A 1 149 ? -4.472 1.471 -2.982 1.00 97.94 149 CYS A C 1
ATOM 1193 O O . CYS A 1 149 ? -3.842 0.795 -2.168 1.00 97.94 149 CYS A O 1
ATOM 1195 N N . PHE A 1 150 ? -5.713 1.152 -3.364 1.00 97.88 150 PHE A N 1
ATOM 1196 C CA . PHE A 1 150 ? -6.460 0.032 -2.794 1.00 97.88 150 PHE A CA 1
ATOM 1197 C C . PHE A 1 150 ? -5.773 -1.317 -3.029 1.00 97.88 150 PHE A C 1
ATOM 1199 O O . PHE A 1 150 ? -5.460 -2.015 -2.063 1.00 97.88 150 PHE A O 1
ATOM 1206 N N . ILE A 1 151 ? -5.514 -1.693 -4.287 1.00 97.12 151 ILE A N 1
ATOM 1207 C CA . ILE A 1 151 ? -4.946 -3.012 -4.628 1.00 97.12 151 ILE A CA 1
ATOM 1208 C C . ILE A 1 151 ? -3.530 -3.190 -4.075 1.00 97.12 151 ILE A C 1
ATOM 1210 O O . ILE A 1 151 ? -3.099 -4.309 -3.804 1.00 97.12 151 ILE A O 1
ATOM 1214 N N . SER A 1 152 ? -2.808 -2.086 -3.896 1.00 97.44 152 SER A N 1
ATOM 1215 C CA . SER A 1 152 ? -1.431 -2.093 -3.416 1.00 97.44 152 SER A CA 1
ATOM 1216 C C . SER A 1 152 ? -1.365 -2.238 -1.903 1.00 97.44 152 SER A C 1
ATOM 1218 O O . SER A 1 152 ? -0.638 -3.093 -1.400 1.00 97.44 152 SER A O 1
ATOM 1220 N N . LEU A 1 153 ? -2.142 -1.436 -1.165 1.00 97.38 153 LEU A N 1
ATOM 1221 C CA . LEU A 1 153 ? -2.153 -1.481 0.299 1.00 97.38 153 LEU A CA 1
ATOM 1222 C C . LEU A 1 153 ? -2.840 -2.736 0.836 1.00 97.38 153 LEU A C 1
ATOM 1224 O O . LEU A 1 153 ? -2.417 -3.257 1.862 1.00 97.38 153 LEU A O 1
ATOM 1228 N N . SER A 1 154 ? -3.838 -3.261 0.121 1.00 96.62 154 SER A N 1
ATOM 1229 C CA . SER A 1 154 ? -4.439 -4.570 0.419 1.00 96.62 154 SER A CA 1
ATOM 1230 C C . SER A 1 154 ? -3.543 -5.757 0.047 1.00 96.62 154 SER A C 1
ATOM 1232 O O . SER A 1 154 ? -3.916 -6.899 0.307 1.00 96.62 154 SER A O 1
ATOM 1234 N N . THR A 1 155 ? -2.364 -5.513 -0.539 1.00 96.38 155 THR A N 1
ATOM 1235 C CA . THR A 1 155 ? -1.397 -6.533 -0.982 1.00 96.38 155 THR A CA 1
ATOM 1236 C C . THR A 1 155 ? -1.915 -7.479 -2.074 1.00 96.38 155 THR A C 1
ATOM 1238 O O . THR A 1 155 ? -1.344 -8.541 -2.282 1.00 96.38 155 THR A O 1
ATOM 1241 N N . ILE A 1 156 ? -2.964 -7.090 -2.813 1.00 97.00 156 ILE A N 1
ATOM 1242 C CA . ILE A 1 156 ? -3.454 -7.840 -3.986 1.00 97.00 156 ILE A CA 1
ATOM 1243 C C . ILE A 1 156 ? -2.451 -7.738 -5.143 1.00 97.00 156 ILE A C 1
ATOM 1245 O O . ILE A 1 156 ? -2.153 -8.738 -5.787 1.00 97.00 156 ILE A O 1
ATOM 1249 N N . GLY A 1 157 ? -1.955 -6.525 -5.419 1.00 95.00 157 GLY A N 1
ATOM 1250 C CA . GLY A 1 157 ? -0.829 -6.294 -6.327 1.00 95.00 157 GLY A CA 1
ATOM 1251 C C . GLY A 1 157 ? -1.016 -6.770 -7.771 1.00 95.00 157 GLY A C 1
ATOM 1252 O O . GLY A 1 157 ? -0.135 -7.425 -8.311 1.00 95.00 157 GLY A O 1
ATOM 1253 N N . LEU A 1 158 ? -2.118 -6.406 -8.436 1.00 94.00 158 LEU A N 1
ATOM 1254 C CA . LEU A 1 158 ? -2.403 -6.858 -9.811 1.00 94.00 158 LEU A CA 1
ATOM 1255 C C . LEU A 1 158 ? -1.354 -6.418 -10.850 1.00 94.00 158 LEU A C 1
ATOM 1257 O O . LEU A 1 158 ? -1.113 -7.135 -11.817 1.00 94.00 158 LEU A O 1
ATOM 1261 N N . GLY A 1 159 ? -0.714 -5.261 -10.648 1.00 90.75 159 GLY A N 1
ATOM 1262 C CA . GLY A 1 159 ? 0.413 -4.796 -11.470 1.00 90.75 159 GLY A CA 1
ATOM 1263 C C . GLY A 1 159 ? 0.039 -4.177 -12.820 1.00 90.75 159 GLY A C 1
ATOM 1264 O O . GLY A 1 159 ? 0.921 -3.879 -13.628 1.00 90.75 159 GLY A O 1
ATOM 1265 N N . ASP A 1 160 ? -1.252 -3.950 -13.044 1.00 90.44 160 ASP A N 1
ATOM 1266 C CA . ASP A 1 160 ? -1.815 -3.162 -14.142 1.00 90.44 160 ASP A CA 1
ATOM 1267 C C . ASP A 1 160 ? -1.443 -1.674 -14.028 1.00 90.44 160 ASP A C 1
ATOM 1269 O O . ASP A 1 160 ? -1.029 -1.060 -15.014 1.00 90.44 160 ASP A O 1
ATOM 1273 N N . TYR A 1 161 ? -1.482 -1.133 -12.809 1.00 92.50 161 TYR A N 1
ATOM 1274 C CA . TYR A 1 161 ? -1.029 0.215 -12.476 1.00 92.50 161 TYR A CA 1
ATOM 1275 C C . TYR A 1 161 ? 0.199 0.157 -11.571 1.00 92.50 161 TYR A C 1
ATOM 1277 O O . TYR A 1 161 ? 0.171 -0.416 -10.483 1.00 92.50 161 TYR A O 1
ATOM 1285 N N . ILE A 1 162 ? 1.304 0.755 -12.021 1.00 91.38 162 ILE A N 1
ATOM 1286 C CA . ILE A 1 162 ? 2.545 0.850 -11.251 1.00 91.38 162 ILE A CA 1
ATOM 1287 C C . ILE A 1 162 ? 3.143 2.250 -11.439 1.00 91.38 162 ILE A C 1
ATOM 1289 O O . ILE A 1 162 ? 3.469 2.617 -12.570 1.00 91.38 162 ILE A O 1
ATOM 1293 N N . PRO A 1 163 ? 3.357 3.016 -10.358 1.00 90.62 163 PRO A N 1
ATOM 1294 C CA . PRO A 1 163 ? 3.875 4.369 -10.462 1.00 90.62 163 PRO A CA 1
ATOM 1295 C C . PRO A 1 163 ? 5.321 4.360 -10.944 1.00 90.62 163 PRO A C 1
ATOM 1297 O O . PRO A 1 163 ? 6.122 3.504 -10.547 1.00 90.62 163 PRO A O 1
ATOM 1300 N N . GLY A 1 164 ? 5.676 5.315 -11.792 1.00 85.25 164 GLY A N 1
ATOM 1301 C CA . GLY A 1 164 ? 7.038 5.503 -12.280 1.00 85.25 164 GLY A CA 1
ATOM 1302 C C . GLY A 1 164 ? 7.462 4.420 -13.255 1.00 85.25 164 GLY A C 1
ATOM 1303 O O . GLY A 1 164 ? 8.647 4.091 -13.336 1.00 85.25 164 GLY A O 1
ATOM 1304 N N . ASP A 1 165 ? 6.498 3.816 -13.947 1.00 80.31 165 ASP A N 1
ATOM 1305 C CA . ASP A 1 165 ? 6.771 2.914 -15.061 1.00 80.31 165 ASP A CA 1
ATOM 1306 C C . ASP A 1 165 ? 6.638 3.576 -16.437 1.00 80.31 165 ASP A C 1
ATOM 1308 O O . ASP A 1 165 ? 7.126 3.051 -17.436 1.00 80.31 165 ASP A O 1
ATOM 1312 N N . SER A 1 166 ? 6.063 4.778 -16.477 1.00 75.50 166 SER A N 1
ATOM 1313 C CA . SER A 1 166 ? 6.091 5.653 -17.644 1.00 75.50 166 SER A CA 1
ATOM 1314 C C . SER A 1 166 ? 7.541 5.926 -18.066 1.00 75.50 166 SER A C 1
ATOM 1316 O O . SER A 1 166 ? 8.387 6.307 -17.257 1.00 75.50 166 SER A O 1
ATOM 1318 N N . ALA A 1 167 ? 7.844 5.719 -19.348 1.00 62.75 167 ALA A N 1
ATOM 1319 C CA . ALA A 1 167 ? 9.215 5.777 -19.863 1.00 62.75 167 ALA A CA 1
ATOM 1320 C C . ALA A 1 167 ? 9.847 7.183 -19.834 1.00 62.75 167 ALA A C 1
ATOM 1322 O O . ALA A 1 167 ? 11.065 7.288 -19.903 1.00 62.75 167 ALA A O 1
ATOM 1323 N N . ASP A 1 168 ? 9.036 8.233 -19.695 1.00 67.75 168 ASP A N 1
ATOM 1324 C CA . ASP A 1 168 ? 9.486 9.630 -19.672 1.00 67.75 168 ASP A CA 1
ATOM 1325 C C . ASP A 1 168 ? 9.414 10.234 -18.249 1.00 67.75 168 ASP A C 1
ATOM 1327 O O . ASP A 1 168 ? 9.418 11.453 -18.080 1.00 67.75 168 ASP A O 1
ATOM 1331 N N . GLN A 1 169 ? 9.332 9.388 -17.208 1.00 73.94 169 GLN A N 1
ATOM 1332 C CA . GLN A 1 169 ? 9.201 9.845 -15.823 1.00 73.94 169 GLN A CA 1
ATOM 1333 C C . GLN A 1 169 ? 10.509 10.488 -15.319 1.00 73.94 169 GLN A C 1
ATOM 1335 O O . GLN A 1 169 ? 11.538 9.804 -15.245 1.00 73.94 169 GLN A O 1
ATOM 1340 N N . PRO A 1 170 ? 10.496 11.764 -14.891 1.00 74.00 170 PRO A N 1
ATOM 1341 C CA . PRO A 1 170 ? 11.676 12.389 -14.309 1.00 74.00 170 PRO A CA 1
ATOM 1342 C C . PRO A 1 170 ? 12.020 11.748 -12.957 1.00 74.00 170 PRO A C 1
ATOM 1344 O O . PRO A 1 170 ? 11.140 11.436 -12.157 1.00 74.00 170 PRO A O 1
ATOM 1347 N N . HIS A 1 171 ? 13.317 11.569 -12.683 1.00 78.94 171 HIS A N 1
ATOM 1348 C CA . HIS A 1 171 ? 13.836 11.056 -11.405 1.00 78.94 171 HIS A CA 1
ATOM 1349 C C . HIS A 1 171 ? 13.194 9.734 -10.927 1.00 78.94 171 HIS A C 1
ATOM 1351 O O . HIS A 1 171 ? 12.929 9.551 -9.733 1.00 78.94 171 HIS A O 1
ATOM 1357 N N . ARG A 1 172 ? 12.990 8.784 -11.851 1.00 82.19 172 ARG A N 1
ATOM 1358 C CA . ARG A 1 172 ? 12.332 7.482 -11.620 1.00 82.19 172 ARG A CA 1
ATOM 1359 C C . ARG A 1 172 ? 12.842 6.745 -10.376 1.00 82.19 172 ARG A C 1
ATOM 1361 O O . ARG A 1 172 ? 12.041 6.203 -9.618 1.00 82.19 172 ARG A O 1
ATOM 1368 N N . ALA A 1 173 ? 14.153 6.755 -10.123 1.00 83.25 173 ALA A N 1
ATOM 1369 C CA . ALA A 1 173 ? 14.744 6.093 -8.958 1.00 83.25 173 ALA A CA 1
ATOM 1370 C C . ALA A 1 173 ? 14.235 6.653 -7.615 1.00 83.25 173 ALA A C 1
ATOM 1372 O O . ALA A 1 173 ? 13.819 5.877 -6.756 1.00 83.25 173 ALA A O 1
ATOM 1373 N N . LEU A 1 174 ? 14.228 7.980 -7.439 1.00 87.06 174 LEU A N 1
ATOM 1374 C CA . LEU A 1 174 ? 13.751 8.620 -6.204 1.00 87.06 174 LEU A CA 1
ATOM 1375 C C . LEU A 1 174 ? 12.257 8.396 -6.007 1.00 87.06 174 LEU A C 1
ATOM 1377 O O . LEU A 1 174 ? 11.815 8.102 -4.899 1.00 87.06 174 LEU A O 1
ATOM 1381 N N . TYR A 1 175 ? 11.494 8.485 -7.091 1.00 90.44 175 TYR A N 1
ATOM 1382 C CA . TYR A 1 175 ? 10.061 8.252 -7.052 1.00 90.44 175 TYR A CA 1
ATOM 1383 C C . TYR A 1 175 ? 9.728 6.819 -6.617 1.00 90.44 175 TYR A C 1
ATOM 1385 O O . TYR A 1 175 ? 8.929 6.633 -5.706 1.00 90.44 175 TYR A O 1
ATOM 1393 N N . LYS A 1 176 ? 10.423 5.806 -7.154 1.00 90.88 176 LYS A N 1
ATOM 1394 C CA . LYS A 1 176 ? 10.263 4.409 -6.716 1.00 90.88 176 LYS A CA 1
ATOM 1395 C C . LYS A 1 176 ? 10.618 4.184 -5.252 1.00 90.88 176 LYS A C 1
ATOM 1397 O O . LYS A 1 176 ? 9.917 3.448 -4.557 1.00 90.88 176 LYS A O 1
ATOM 1402 N N . VAL A 1 177 ? 11.679 4.827 -4.770 1.00 92.38 177 VAL A N 1
ATOM 1403 C CA . VAL A 1 177 ? 12.050 4.788 -3.350 1.00 92.38 177 VAL A CA 1
ATOM 1404 C C . VAL A 1 177 ? 10.936 5.411 -2.500 1.00 92.38 177 VAL A C 1
ATOM 1406 O O . VAL A 1 177 ? 10.487 4.790 -1.539 1.00 92.38 177 VAL A O 1
ATOM 1409 N N . ALA A 1 178 ? 10.419 6.582 -2.883 1.00 94.38 178 ALA A N 1
ATOM 1410 C CA . ALA A 1 178 ? 9.317 7.244 -2.182 1.00 94.38 178 ALA A CA 1
ATOM 1411 C C . ALA A 1 178 ? 8.032 6.395 -2.175 1.00 94.38 178 ALA A C 1
ATOM 1413 O O . ALA A 1 178 ? 7.420 6.216 -1.121 1.00 94.38 178 ALA A O 1
ATOM 1414 N N . THR A 1 179 ? 7.662 5.797 -3.313 1.00 94.88 179 THR A N 1
ATOM 1415 C CA . THR A 1 179 ? 6.543 4.849 -3.393 1.00 94.88 179 THR A CA 1
ATOM 1416 C C . THR A 1 179 ? 6.763 3.656 -2.468 1.00 94.88 179 THR A C 1
ATOM 1418 O O . THR A 1 179 ? 5.826 3.228 -1.801 1.00 94.88 179 THR A O 1
ATOM 1421 N N . THR A 1 180 ? 7.986 3.131 -2.381 1.00 95.31 180 THR A N 1
ATOM 1422 C CA . THR A 1 180 ? 8.305 2.006 -1.489 1.00 95.31 180 THR A CA 1
ATOM 1423 C C . THR A 1 180 ? 8.009 2.356 -0.029 1.00 95.31 180 THR A C 1
ATOM 1425 O O . THR A 1 180 ? 7.322 1.603 0.658 1.00 95.31 180 THR A O 1
ATOM 1428 N N . PHE A 1 181 ? 8.448 3.530 0.433 1.00 96.50 181 PHE A N 1
ATOM 1429 C CA . PHE A 1 181 ? 8.134 4.006 1.783 1.00 96.50 181 PHE A CA 1
ATOM 1430 C C . PHE A 1 181 ? 6.632 4.212 2.002 1.00 96.50 181 PHE A C 1
ATOM 1432 O O . PHE A 1 181 ? 6.115 3.832 3.053 1.00 96.50 181 PHE A O 1
ATOM 1439 N N . TYR A 1 182 ? 5.926 4.762 1.009 1.00 97.56 182 TYR A N 1
ATOM 1440 C CA . TYR A 1 182 ? 4.468 4.892 1.049 1.00 97.56 182 TYR A CA 1
ATOM 1441 C C . TYR A 1 182 ? 3.781 3.533 1.243 1.00 97.56 182 TYR A C 1
ATOM 1443 O O . TYR A 1 182 ? 2.935 3.408 2.127 1.00 97.56 182 TYR A O 1
ATOM 1451 N N . LEU A 1 183 ? 4.168 2.511 0.472 1.00 97.50 183 LEU A N 1
ATOM 1452 C CA . LEU A 1 183 ? 3.580 1.173 0.568 1.00 97.50 183 LEU A CA 1
ATOM 1453 C C . LEU A 1 183 ? 3.840 0.538 1.939 1.00 97.50 183 LEU A C 1
ATOM 1455 O O . LEU A 1 183 ? 2.909 0.024 2.555 1.00 97.50 183 LEU A O 1
ATOM 1459 N N . LEU A 1 184 ? 5.072 0.627 2.454 1.00 97.31 184 LEU A N 1
ATOM 1460 C CA . LEU A 1 184 ? 5.419 0.104 3.782 1.00 97.31 184 LEU A CA 1
ATOM 1461 C C . LEU A 1 184 ? 4.594 0.767 4.894 1.00 97.31 184 LEU A C 1
ATOM 1463 O O . LEU A 1 184 ? 4.057 0.081 5.768 1.00 97.31 184 LEU A O 1
ATOM 1467 N N . LEU A 1 185 ? 4.458 2.095 4.853 1.00 97.44 185 LEU A N 1
ATOM 1468 C CA . LEU A 1 185 ? 3.682 2.837 5.844 1.00 97.44 185 LEU A CA 1
ATOM 1469 C C . LEU A 1 185 ? 2.177 2.556 5.720 1.00 97.44 185 LEU A C 1
ATOM 1471 O O . LEU A 1 185 ? 1.503 2.355 6.729 1.00 97.44 185 LEU A O 1
ATOM 1475 N N . GLY A 1 186 ? 1.652 2.510 4.495 1.00 9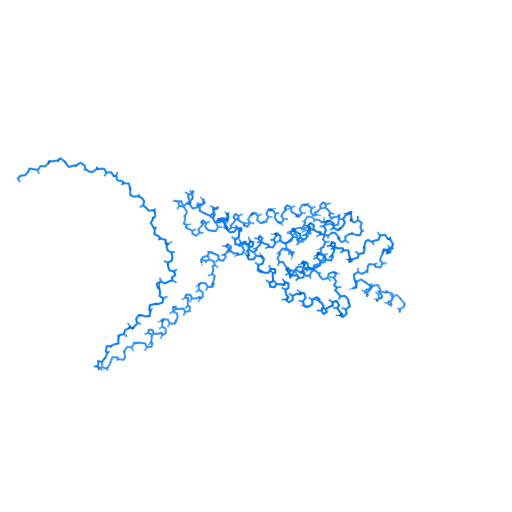7.31 186 GLY A N 1
ATOM 1476 C CA . GLY A 1 186 ? 0.238 2.251 4.242 1.00 97.31 186 GLY A CA 1
ATOM 1477 C C . GLY A 1 186 ? -0.189 0.842 4.656 1.00 97.31 186 GLY A C 1
ATOM 1478 O O . GLY A 1 186 ? -1.229 0.701 5.298 1.00 97.31 186 GLY A O 1
ATOM 1479 N N . ILE A 1 187 ? 0.637 -0.179 4.389 1.00 97.75 187 ILE A N 1
ATOM 1480 C CA . ILE A 1 187 ? 0.395 -1.548 4.876 1.00 97.75 187 ILE A CA 1
ATOM 1481 C C . ILE A 1 187 ? 0.436 -1.579 6.403 1.00 97.75 187 ILE A C 1
ATOM 1483 O O . ILE A 1 187 ? -0.453 -2.152 7.024 1.00 97.75 187 ILE A O 1
ATOM 1487 N N . THR A 1 188 ? 1.409 -0.910 7.029 1.00 97.88 188 THR A N 1
ATOM 1488 C CA . THR A 1 188 ? 1.476 -0.823 8.498 1.00 97.88 188 THR A CA 1
ATOM 1489 C C . THR A 1 188 ? 0.186 -0.230 9.083 1.00 97.88 188 THR A C 1
ATOM 1491 O O . THR A 1 188 ? -0.330 -0.729 10.081 1.00 97.88 188 THR A O 1
ATOM 1494 N N . MET A 1 189 ? -0.383 0.797 8.446 1.00 97.50 189 MET A N 1
ATOM 1495 C CA . MET A 1 189 ? -1.652 1.398 8.874 1.00 97.50 189 MET A CA 1
ATOM 1496 C C . MET A 1 189 ? -2.864 0.500 8.615 1.00 97.50 189 MET A C 1
ATOM 1498 O O . MET A 1 189 ? -3.791 0.491 9.424 1.00 97.50 189 MET A O 1
ATOM 1502 N N . LEU A 1 190 ? -2.863 -0.282 7.532 1.00 97.00 190 LEU A N 1
ATOM 1503 C CA . LEU A 1 190 ? -3.891 -1.298 7.303 1.00 97.00 190 LEU A CA 1
ATOM 1504 C C . LEU A 1 190 ? -3.827 -2.398 8.377 1.00 97.00 190 LEU A C 1
ATOM 1506 O O . LEU A 1 190 ? -4.857 -2.796 8.916 1.00 97.00 190 LEU A O 1
ATOM 1510 N N . LEU A 1 191 ? -2.626 -2.847 8.744 1.00 97.19 191 LEU A N 1
ATOM 1511 C CA . LEU A 1 191 ? -2.426 -3.825 9.817 1.00 97.19 191 LEU A CA 1
ATOM 1512 C C . LEU A 1 191 ? -2.846 -3.270 11.185 1.00 97.19 191 LEU A C 1
ATOM 1514 O O . LEU A 1 191 ? -3.443 -3.996 11.981 1.00 97.19 191 LEU A O 1
ATOM 1518 N N . LEU A 1 192 ? -2.611 -1.979 11.444 1.00 97.62 192 LEU A N 1
ATOM 1519 C CA . LEU A 1 192 ? -3.139 -1.293 12.625 1.00 97.62 192 LEU A CA 1
ATOM 1520 C C . LEU A 1 192 ? -4.674 -1.298 12.633 1.00 97.62 192 LEU A C 1
ATOM 1522 O O . LEU A 1 192 ? -5.267 -1.642 13.651 1.00 97.62 192 LEU A O 1
ATOM 1526 N N . LEU A 1 193 ? -5.319 -0.963 11.510 1.00 96.75 193 LEU A N 1
ATOM 1527 C CA . LEU A 1 193 ? -6.780 -0.991 11.383 1.00 96.75 193 LEU A CA 1
ATOM 1528 C C . LEU A 1 193 ? -7.342 -2.388 11.680 1.00 96.75 193 LEU A C 1
ATOM 1530 O O . LEU A 1 193 ? -8.298 -2.521 12.443 1.00 96.75 193 LEU A O 1
ATOM 15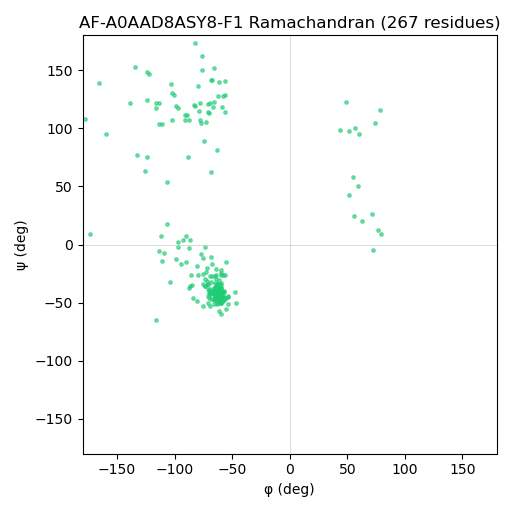34 N N . ILE A 1 194 ? -6.722 -3.423 11.110 1.00 94.75 194 ILE A N 1
ATOM 1535 C CA . ILE A 1 194 ? -7.091 -4.820 11.353 1.00 94.75 194 ILE A CA 1
ATOM 1536 C C . ILE A 1 194 ? -6.903 -5.180 12.836 1.00 94.75 194 ILE A C 1
ATOM 1538 O O . ILE A 1 194 ? -7.781 -5.797 13.432 1.00 94.75 194 ILE A O 1
ATOM 1542 N N . THR A 1 195 ? -5.805 -4.750 13.459 1.00 94.81 195 THR A N 1
ATOM 1543 C CA . THR A 1 195 ? -5.542 -4.987 14.890 1.00 94.81 195 THR A CA 1
ATOM 1544 C C . THR A 1 195 ? -6.609 -4.334 15.771 1.00 94.81 195 THR A C 1
ATOM 1546 O O . THR A 1 195 ? -7.165 -4.992 16.646 1.00 94.81 195 THR A O 1
ATOM 1549 N N . VAL A 1 196 ? -6.973 -3.076 15.495 1.00 94.81 196 VAL A N 1
ATOM 1550 C CA . VAL A 1 196 ? -8.051 -2.370 16.211 1.00 94.81 196 VAL A CA 1
ATOM 1551 C C . VAL A 1 196 ? -9.398 -3.070 16.022 1.00 94.81 196 VAL A C 1
ATOM 1553 O O . VAL A 1 196 ? -10.175 -3.151 16.967 1.00 94.81 196 VAL A O 1
ATOM 1556 N N . PHE A 1 197 ? -9.678 -3.601 14.829 1.00 93.56 197 PHE A N 1
ATOM 1557 C CA . PHE A 1 197 ? -10.889 -4.380 14.570 1.00 93.56 197 PHE A CA 1
ATOM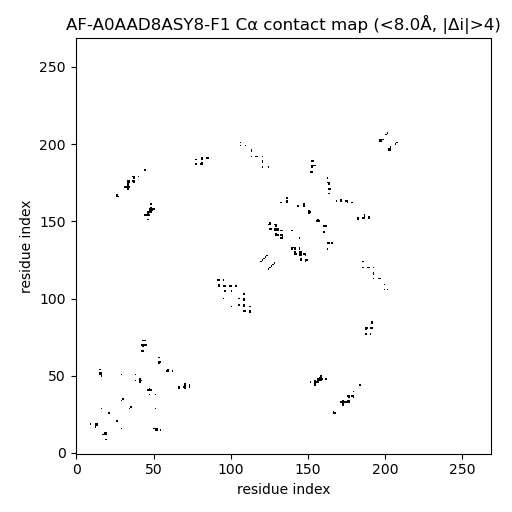 1558 C C . PHE A 1 197 ? -10.940 -5.669 15.409 1.00 93.56 197 PHE A C 1
ATOM 1560 O O . PHE A 1 197 ? -11.975 -5.968 16.004 1.00 93.56 197 PHE A O 1
ATOM 1567 N N . TYR A 1 198 ? -9.831 -6.412 15.493 1.00 90.25 198 TYR A N 1
ATOM 1568 C CA . TYR A 1 198 ? -9.747 -7.646 16.286 1.00 90.25 198 TYR A CA 1
ATOM 1569 C C . TYR A 1 198 ? -9.806 -7.418 17.802 1.00 90.25 198 TYR A C 1
ATOM 1571 O O . TYR A 1 198 ? -10.269 -8.307 18.524 1.00 90.25 198 TYR A O 1
ATOM 1579 N N . ASP A 1 199 ? -9.379 -6.243 18.271 1.00 88.19 199 ASP A N 1
ATOM 1580 C CA . ASP A 1 199 ? -9.451 -5.837 19.679 1.00 88.19 199 ASP A CA 1
ATOM 1581 C C . ASP A 1 199 ? -10.900 -5.619 20.170 1.00 88.19 199 ASP A C 1
ATOM 1583 O O . ASP A 1 199 ? -11.106 -5.493 21.377 1.00 88.19 199 ASP A O 1
ATOM 1587 N N . ILE A 1 200 ? -11.911 -5.585 19.284 1.00 88.81 200 ILE A N 1
ATOM 1588 C CA . ILE A 1 200 ? -13.328 -5.442 19.663 1.00 88.81 200 ILE A CA 1
ATOM 1589 C C . ILE A 1 200 ? -13.962 -6.835 19.852 1.00 88.81 200 ILE A C 1
ATOM 1591 O O . ILE A 1 200 ? -14.227 -7.522 18.858 1.00 88.81 200 ILE A O 1
ATOM 1595 N N . PRO A 1 201 ? -14.251 -7.273 21.095 1.00 80.06 201 PRO A N 1
ATOM 1596 C CA . PRO A 1 201 ? -14.718 -8.635 21.374 1.00 80.06 201 PRO A CA 1
ATOM 1597 C C . PRO A 1 201 ? -16.024 -9.000 20.663 1.00 80.06 201 PRO A C 1
ATOM 1599 O O . PRO A 1 201 ? -16.194 -10.138 20.233 1.00 80.06 201 PRO A O 1
ATOM 1602 N N . GLU A 1 202 ? -16.933 -8.038 20.504 1.00 79.56 202 GLU A N 1
ATOM 1603 C CA . GLU A 1 202 ? -18.241 -8.242 19.879 1.00 79.56 202 GLU A CA 1
ATOM 1604 C C . GLU A 1 202 ? -18.163 -8.420 18.353 1.00 79.56 202 GLU A C 1
ATOM 1606 O O . GLU A 1 202 ? -19.060 -9.027 17.769 1.00 79.56 202 GLU A O 1
ATOM 1611 N N . LEU A 1 203 ? -17.103 -7.921 17.699 1.00 80.06 203 LEU A N 1
ATOM 1612 C CA . LEU A 1 203 ? -16.831 -8.175 16.274 1.00 80.06 203 LEU A CA 1
ATOM 1613 C C . LEU A 1 203 ? -15.888 -9.363 16.060 1.00 80.06 203 LEU A C 1
ATOM 1615 O O . LEU A 1 203 ? -15.819 -9.914 14.958 1.00 80.06 203 LEU A O 1
ATOM 1619 N N . ASN A 1 204 ? -15.174 -9.781 17.105 1.00 77.12 204 ASN A N 1
ATOM 1620 C CA . ASN A 1 204 ? -14.281 -10.921 17.051 1.00 77.12 204 ASN A CA 1
ATOM 1621 C C . ASN A 1 204 ? -15.081 -12.234 17.041 1.00 77.12 204 ASN A C 1
ATOM 1623 O O . ASN A 1 204 ? -15.344 -12.865 18.066 1.00 77.12 204 ASN A O 1
ATOM 1627 N N . LEU A 1 205 ? -15.434 -12.676 15.833 1.00 71.88 205 LEU A N 1
ATOM 1628 C CA . LEU A 1 205 ? -16.173 -13.916 15.594 1.00 71.88 205 LEU A CA 1
ATOM 1629 C C . LEU A 1 205 ? -15.475 -15.151 16.202 1.00 71.88 205 LEU A C 1
ATOM 1631 O O . LEU A 1 205 ? -16.140 -16.120 16.565 1.00 71.88 205 LEU A O 1
ATOM 1635 N N . GLY A 1 206 ? -14.146 -15.106 16.358 1.00 66.06 206 GLY A N 1
ATOM 1636 C CA . GLY A 1 206 ? -13.360 -16.166 16.990 1.00 66.06 206 GLY A CA 1
ATOM 1637 C C . GLY A 1 206 ? -13.704 -16.362 18.466 1.00 66.06 206 GLY A C 1
ATOM 1638 O O . GLY A 1 206 ? -13.801 -17.501 18.920 1.00 66.06 206 GLY A O 1
ATOM 1639 N N . TYR A 1 207 ? -13.982 -15.280 19.196 1.00 64.12 207 TYR A N 1
ATOM 1640 C CA . TYR A 1 207 ? -14.434 -15.361 20.586 1.00 64.12 207 TYR A CA 1
ATOM 1641 C C . TYR A 1 207 ? -15.835 -15.982 20.686 1.00 64.12 207 TYR A C 1
ATOM 1643 O O . TYR A 1 207 ? -16.072 -16.851 21.525 1.00 64.12 207 TYR A O 1
ATOM 1651 N N . HIS A 1 208 ? -16.734 -15.622 19.765 1.00 65.75 208 HIS A N 1
ATOM 1652 C CA . HIS A 1 208 ? -18.071 -16.213 19.684 1.00 65.75 208 HIS A CA 1
ATOM 1653 C C . HIS A 1 208 ? -18.024 -17.725 19.383 1.00 65.75 208 HIS A C 1
ATOM 1655 O O . HIS A 1 208 ? -18.743 -18.502 20.010 1.00 65.75 208 HIS A O 1
ATOM 1661 N N . PHE A 1 209 ? -17.158 -18.174 18.467 1.00 68.25 209 PHE A N 1
ATOM 1662 C CA . PHE A 1 209 ? -16.974 -19.608 18.202 1.00 68.25 209 PHE A CA 1
ATOM 1663 C C . PHE A 1 209 ? -16.300 -20.351 19.359 1.00 68.25 209 PHE A C 1
ATOM 1665 O O . PHE A 1 209 ? -16.696 -21.477 19.656 1.00 68.25 209 PHE A O 1
ATOM 1672 N N . TYR A 1 210 ? -15.326 -19.733 20.031 1.00 64.94 210 TYR A N 1
ATOM 1673 C CA . TYR A 1 210 ? -14.656 -20.327 21.188 1.00 64.94 210 TYR A CA 1
ATOM 1674 C C . TYR A 1 210 ? -15.626 -20.537 22.362 1.00 64.94 210 TYR A C 1
ATOM 1676 O O . TYR A 1 210 ? -15.707 -21.642 22.896 1.00 64.94 210 TYR A O 1
ATOM 1684 N N . LEU A 1 211 ? -16.423 -19.519 22.708 1.00 67.50 211 LEU A N 1
ATOM 1685 C CA . LEU A 1 211 ? -17.441 -19.621 23.761 1.00 67.50 211 LEU A CA 1
ATOM 1686 C C . LEU A 1 211 ? -18.540 -20.627 23.420 1.00 67.50 211 LEU A C 1
ATOM 1688 O O . LEU A 1 211 ? -18.917 -21.424 24.272 1.00 67.50 211 LEU A O 1
ATOM 1692 N N . LYS A 1 212 ? -19.018 -20.641 22.171 1.00 70.44 212 LYS A N 1
ATOM 1693 C CA . LYS A 1 212 ? -20.024 -21.615 21.731 1.00 70.44 212 LYS A CA 1
ATOM 1694 C C . LYS A 1 212 ? -19.512 -23.056 21.838 1.00 70.44 212 LYS A C 1
ATOM 1696 O O . LYS A 1 212 ? -20.284 -23.966 22.129 1.00 70.44 212 LYS A O 1
ATOM 1701 N N . ASN A 1 213 ? -18.217 -23.271 21.607 1.00 71.06 213 ASN A N 1
ATOM 1702 C CA . ASN A 1 213 ? -17.608 -24.588 21.755 1.00 71.06 213 ASN A CA 1
ATOM 1703 C C . ASN A 1 213 ? -17.447 -24.988 23.233 1.00 71.06 213 ASN A C 1
ATOM 1705 O O . ASN A 1 213 ? -17.636 -26.157 23.560 1.00 71.06 213 ASN A O 1
ATOM 1709 N N . ASP A 1 214 ? -17.153 -24.037 24.129 1.00 68.06 214 ASP A N 1
ATOM 1710 C CA . ASP A 1 214 ? -17.104 -24.280 25.580 1.00 68.06 214 ASP A CA 1
ATOM 1711 C C . ASP A 1 214 ? -18.501 -24.555 26.164 1.00 68.06 214 ASP A C 1
ATOM 1713 O O . ASP A 1 214 ? -18.674 -25.495 26.936 1.00 68.06 214 ASP A O 1
ATOM 1717 N N . GLU A 1 215 ? -19.531 -23.817 25.738 1.00 71.38 215 GLU A N 1
ATOM 1718 C CA . GLU A 1 215 ? -20.923 -24.111 26.110 1.00 71.38 215 GLU A CA 1
ATOM 1719 C C . GLU A 1 215 ? -21.357 -25.505 25.649 1.00 71.38 215 GLU A C 1
ATOM 1721 O O . GLU A 1 215 ? -21.938 -26.250 26.440 1.00 71.38 215 GLU A O 1
ATOM 1726 N N . ASN A 1 216 ? -21.029 -25.893 24.412 1.00 68.75 216 ASN A N 1
ATOM 1727 C CA . ASN A 1 216 ? -21.302 -27.241 23.915 1.00 68.75 216 ASN A CA 1
ATOM 1728 C C . ASN A 1 216 ? -20.551 -28.310 24.724 1.00 68.75 216 ASN A C 1
ATOM 1730 O O . ASN A 1 216 ? -21.166 -29.280 25.161 1.00 68.75 216 ASN A O 1
ATOM 1734 N N . ASN A 1 217 ? -19.257 -28.115 24.998 1.00 67.69 217 ASN A N 1
ATOM 1735 C CA . ASN A 1 217 ? -18.472 -29.060 25.798 1.00 67.69 217 ASN A CA 1
ATOM 1736 C C . ASN A 1 217 ? -19.018 -29.202 27.225 1.00 67.69 217 ASN A C 1
ATOM 1738 O O . ASN A 1 217 ? -19.104 -30.315 27.743 1.00 67.69 217 ASN A O 1
ATOM 1742 N N . ARG A 1 218 ? -19.432 -28.100 27.859 1.00 67.44 218 ARG A N 1
ATOM 1743 C CA . ARG A 1 218 ? -20.024 -28.115 29.207 1.00 67.44 218 ARG A CA 1
ATOM 1744 C C . ARG A 1 218 ? -21.425 -28.717 29.209 1.00 67.44 218 ARG A C 1
ATOM 1746 O O . ARG A 1 218 ? -21.795 -29.381 30.176 1.00 67.44 218 ARG A O 1
ATOM 1753 N N . ALA A 1 219 ? -22.209 -28.520 28.150 1.00 69.00 219 ALA A N 1
ATOM 1754 C CA . ALA A 1 219 ? -23.495 -29.190 27.978 1.00 69.00 219 ALA A CA 1
ATOM 1755 C C . ALA A 1 219 ? -23.313 -30.709 27.820 1.00 69.00 219 ALA A C 1
ATOM 1757 O O . ALA A 1 219 ? -24.017 -31.482 28.476 1.00 69.00 219 ALA A O 1
ATOM 1758 N N . ASP A 1 220 ? -22.324 -31.144 27.040 1.00 67.19 220 ASP A N 1
ATOM 1759 C CA . ASP A 1 220 ? -21.982 -32.558 26.869 1.00 67.19 220 ASP A CA 1
ATOM 1760 C C . ASP A 1 220 ? -21.444 -33.182 28.167 1.00 67.19 220 ASP A C 1
ATOM 1762 O O . ASP A 1 220 ? -21.829 -34.297 28.532 1.00 67.19 220 ASP A O 1
ATOM 1766 N N . GLU A 1 221 ? -20.611 -32.456 28.918 1.00 62.03 221 GLU A N 1
ATOM 1767 C CA . GLU A 1 221 ? -20.108 -32.883 30.227 1.00 62.03 221 GLU A CA 1
ATOM 1768 C C . GLU A 1 221 ? -21.246 -33.004 31.256 1.00 62.03 221 GLU A C 1
ATOM 1770 O O . GLU A 1 221 ? -21.380 -34.036 31.914 1.00 62.03 221 GLU A O 1
ATOM 1775 N N . ASN A 1 222 ? -22.148 -32.020 31.328 1.00 58.97 222 ASN A N 1
ATOM 1776 C CA . ASN A 1 222 ? -23.328 -32.072 32.199 1.00 58.97 222 ASN A CA 1
ATOM 1777 C C . ASN A 1 222 ? -24.306 -33.195 31.811 1.00 58.97 222 ASN A C 1
ATOM 1779 O O . ASN A 1 222 ? -24.992 -33.744 32.674 1.00 58.97 222 ASN A O 1
ATOM 1783 N N . THR A 1 223 ? -24.367 -33.566 30.529 1.00 58.25 223 THR A N 1
ATOM 1784 C CA . THR A 1 223 ? -25.182 -34.696 30.056 1.00 58.25 223 THR A CA 1
ATOM 1785 C C . THR A 1 223 ? -24.538 -36.038 30.420 1.00 58.25 223 THR A C 1
ATOM 1787 O O . THR A 1 223 ? -25.251 -36.982 30.760 1.00 58.25 223 THR A O 1
ATOM 1790 N N . ARG A 1 224 ? -23.199 -36.112 30.431 1.00 57.38 224 ARG A N 1
ATOM 1791 C CA . ARG A 1 224 ? -22.425 -37.282 30.887 1.00 57.38 224 ARG A CA 1
ATOM 1792 C C . ARG A 1 224 ? -22.429 -37.469 32.406 1.00 57.38 224 ARG A C 1
ATOM 1794 O O . ARG A 1 224 ? -22.334 -38.602 32.866 1.00 57.38 224 ARG A O 1
ATOM 1801 N N . LEU A 1 225 ? -22.537 -36.384 33.171 1.00 55.03 225 LEU A N 1
ATOM 1802 C CA . LEU A 1 225 ? -22.466 -36.391 34.637 1.00 55.03 225 LEU A CA 1
ATOM 1803 C C . LEU A 1 225 ? -23.823 -36.519 35.341 1.00 55.03 225 LEU A C 1
ATOM 1805 O O . LEU A 1 225 ? -23.859 -36.482 36.572 1.00 55.03 225 LEU A O 1
ATOM 1809 N N . LYS A 1 226 ? -24.940 -36.684 34.617 1.00 45.44 226 LYS A N 1
ATOM 1810 C CA . LYS A 1 226 ? -26.217 -37.002 35.272 1.00 45.44 226 LYS A CA 1
ATOM 1811 C C . LYS A 1 226 ? -26.056 -38.311 36.056 1.00 45.44 226 LYS A C 1
ATOM 1813 O O . LYS A 1 226 ? -25.791 -39.343 35.436 1.00 45.44 226 LYS A O 1
ATOM 1818 N N . PRO A 1 227 ? -26.218 -38.306 37.392 1.00 45.22 227 PRO A N 1
ATOM 1819 C CA . PRO A 1 227 ? -26.213 -39.541 38.150 1.00 45.22 227 PRO A CA 1
ATOM 1820 C C . PRO A 1 227 ? -27.390 -40.377 37.657 1.00 45.22 227 PRO A C 1
ATOM 1822 O O . PRO A 1 227 ? -28.520 -39.892 37.615 1.00 45.22 227 PRO A O 1
ATOM 1825 N N . SER A 1 228 ? -27.138 -41.632 37.290 1.00 44.88 228 SER A N 1
ATOM 1826 C CA . SER A 1 228 ? -28.205 -42.625 37.283 1.00 44.88 228 SER A CA 1
ATOM 1827 C C . SER A 1 228 ? -28.780 -42.632 38.697 1.00 44.88 228 SER A C 1
ATOM 1829 O O . SER A 1 228 ? -28.061 -42.971 39.638 1.00 44.88 228 SER A O 1
ATOM 1831 N N . GLU A 1 229 ? -30.035 -42.213 38.865 1.00 47.09 229 GLU A N 1
ATOM 1832 C CA . GLU A 1 229 ? -30.768 -42.349 40.124 1.00 47.09 229 GLU A CA 1
ATOM 1833 C C . GLU A 1 229 ? -30.937 -43.841 40.434 1.00 47.09 229 GLU A C 1
ATOM 1835 O O . GLU A 1 229 ? -31.945 -44.466 40.126 1.00 47.09 229 GLU A O 1
ATOM 1840 N N . SER A 1 230 ? -29.897 -44.444 40.997 1.00 38.56 230 SER A N 1
ATOM 1841 C CA . SER A 1 230 ? -29.946 -45.753 41.624 1.00 38.56 230 SER A CA 1
ATOM 1842 C C . SER A 1 230 ? -28.757 -45.901 42.569 1.00 38.56 230 SER A C 1
ATOM 1844 O O . SER A 1 230 ? -27.682 -46.327 42.165 1.00 38.56 230 SER A O 1
ATOM 1846 N N . GLY A 1 231 ? -29.000 -45.592 43.844 1.00 40.28 231 GLY A N 1
ATOM 1847 C CA . GLY A 1 231 ? -28.360 -46.262 44.978 1.00 40.28 231 GLY A CA 1
ATOM 1848 C C . GLY A 1 231 ? -26.920 -45.875 45.338 1.00 40.28 231 GLY A C 1
ATOM 1849 O O . GLY A 1 231 ? -25.973 -46.211 44.645 1.00 40.28 231 GLY A O 1
ATOM 1850 N N . ASN A 1 232 ? -26.783 -45.298 46.537 1.00 37.50 232 ASN A N 1
ATOM 1851 C CA . ASN A 1 232 ? -25.614 -45.320 47.425 1.00 37.50 232 ASN A CA 1
ATOM 1852 C C . ASN A 1 232 ? -24.229 -44.933 46.865 1.00 37.50 232 ASN A C 1
ATOM 1854 O O . ASN A 1 232 ? -23.438 -45.770 46.455 1.00 37.50 232 ASN A O 1
ATOM 1858 N N . GLY A 1 233 ? -23.881 -43.663 47.106 1.00 42.91 233 GLY A N 1
ATOM 1859 C CA . GLY A 1 233 ? -22.613 -43.267 47.726 1.00 42.91 233 GLY A CA 1
ATOM 1860 C C . GLY A 1 233 ? -21.336 -43.354 46.889 1.00 42.91 233 GLY A C 1
ATOM 1861 O O . GLY A 1 233 ? -20.696 -44.392 46.811 1.00 42.91 233 GLY A O 1
ATOM 1862 N N . THR A 1 234 ? -20.841 -42.199 46.442 1.00 32.00 234 THR A N 1
ATOM 1863 C CA . THR A 1 234 ? -19.438 -41.782 46.642 1.00 32.00 234 THR A CA 1
ATOM 1864 C C . THR A 1 234 ? -19.295 -40.294 46.328 1.00 32.00 234 THR A C 1
ATOM 1866 O O . THR A 1 234 ? -19.911 -39.756 45.412 1.00 32.00 234 THR A O 1
ATOM 1869 N N . LYS A 1 235 ? -18.521 -39.605 47.164 1.00 33.88 235 LYS A N 1
ATOM 1870 C CA . LYS A 1 235 ? -18.314 -38.157 47.157 1.00 33.88 235 LYS A CA 1
ATOM 1871 C C . LYS A 1 235 ? -17.098 -37.863 46.273 1.00 33.88 235 LYS A C 1
ATOM 1873 O O . LYS A 1 235 ? -15.988 -38.219 46.656 1.00 33.88 235 LYS A O 1
ATOM 1878 N N . TYR A 1 236 ? -17.286 -37.241 45.110 1.00 32.28 236 TYR A N 1
ATOM 1879 C CA . TYR A 1 236 ? -16.166 -36.788 44.279 1.00 32.28 236 TYR A CA 1
ATOM 1880 C C . TYR A 1 236 ? -15.647 -35.440 44.791 1.00 32.28 236 TYR A C 1
ATOM 1882 O O . TYR A 1 236 ? -16.379 -34.451 44.837 1.00 32.28 236 TYR A O 1
ATOM 1890 N N . THR A 1 237 ? -14.380 -35.394 45.193 1.00 32.97 237 THR A N 1
ATOM 1891 C CA . THR A 1 237 ? -13.642 -34.151 45.441 1.00 32.97 237 THR A CA 1
ATOM 1892 C C . THR A 1 237 ? -13.194 -33.567 44.107 1.00 32.97 237 THR A C 1
ATOM 1894 O O . THR A 1 237 ? -12.377 -34.166 43.413 1.00 32.97 237 THR A O 1
ATOM 1897 N N . LYS A 1 238 ? -13.722 -32.393 43.746 1.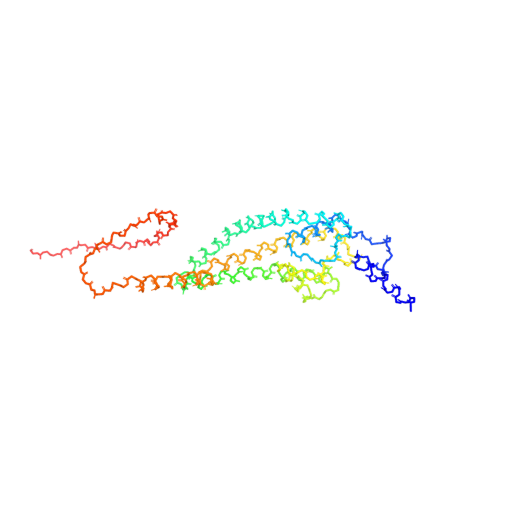00 34.75 238 LYS A N 1
ATOM 1898 C CA . LYS A 1 238 ? -13.224 -31.598 42.622 1.00 34.75 238 LYS A CA 1
ATOM 1899 C C . LYS A 1 238 ? -11.886 -30.983 43.038 1.00 34.75 238 LYS A C 1
ATOM 1901 O O . LYS A 1 238 ? -11.864 -30.071 43.860 1.00 34.75 238 LYS A O 1
ATOM 1906 N N . GLN A 1 239 ? -10.785 -31.518 42.521 1.00 26.77 239 GLN A N 1
ATOM 1907 C CA . GLN A 1 239 ? -9.475 -30.881 42.627 1.00 26.77 239 GLN A CA 1
ATOM 1908 C C . GLN A 1 239 ? -9.512 -29.632 41.736 1.00 26.77 239 GLN A C 1
ATOM 1910 O O . GLN A 1 239 ? -9.714 -29.730 40.528 1.00 26.77 239 GLN A O 1
ATOM 1915 N N . VAL A 1 240 ? -9.439 -28.456 42.355 1.00 36.16 240 VAL A N 1
ATOM 1916 C CA . VAL A 1 240 ? -9.287 -27.179 41.657 1.00 36.16 240 VAL A CA 1
ATOM 1917 C C . VAL A 1 240 ? -7.815 -27.091 41.267 1.00 36.16 240 VAL A C 1
ATOM 1919 O O . VAL A 1 240 ? -6.967 -26.958 42.142 1.00 36.16 240 VAL A O 1
ATOM 1922 N N . ASP A 1 241 ? -7.508 -27.246 39.980 1.00 30.08 241 ASP A N 1
ATOM 1923 C CA . ASP A 1 241 ? -6.171 -26.964 39.456 1.00 30.08 241 ASP A CA 1
ATOM 1924 C C . ASP A 1 241 ? -5.961 -25.442 39.463 1.00 30.08 241 ASP A C 1
ATOM 1926 O O . ASP A 1 241 ? -6.634 -24.695 38.745 1.00 30.08 241 ASP A O 1
ATOM 1930 N N . ASP A 1 242 ? -5.021 -24.986 40.291 1.00 32.66 242 ASP A N 1
ATOM 1931 C CA . ASP A 1 242 ? -4.565 -23.600 40.450 1.00 32.66 242 ASP A CA 1
ATOM 1932 C C . ASP A 1 242 ? -3.807 -23.098 39.203 1.00 32.66 242 ASP A C 1
ATOM 1934 O O . ASP A 1 242 ? -2.630 -22.747 39.255 1.00 32.66 242 ASP A O 1
ATOM 1938 N N . THR A 1 243 ? -4.472 -23.040 38.046 1.00 32.84 243 THR A N 1
ATOM 1939 C CA . THR A 1 243 ? -3.915 -22.402 36.830 1.00 32.84 243 THR A CA 1
ATOM 1940 C C . THR A 1 243 ? -4.660 -21.114 36.445 1.00 32.84 243 THR A C 1
ATOM 1942 O O . THR A 1 243 ? -4.394 -20.517 35.406 1.00 32.84 243 THR A O 1
ATOM 1945 N N . GLN A 1 244 ? -5.580 -20.635 37.294 1.00 33.34 244 GLN A N 1
ATOM 1946 C CA . GLN A 1 244 ? -6.351 -19.402 37.067 1.00 33.34 244 GLN A CA 1
ATOM 1947 C C . GLN A 1 244 ? -5.802 -18.147 37.772 1.00 33.34 244 GLN A C 1
ATOM 1949 O O . GLN A 1 244 ? -6.329 -17.061 37.545 1.00 33.34 244 GLN A O 1
ATOM 1954 N N . SER A 1 245 ? -4.728 -18.237 38.567 1.00 29.42 245 SER A N 1
ATOM 1955 C CA . SER A 1 245 ? -4.199 -17.080 39.318 1.00 29.42 245 SER A CA 1
ATOM 1956 C C . SER A 1 245 ? -3.183 -16.211 38.558 1.00 29.42 245 SER A C 1
ATOM 1958 O O . SER A 1 245 ? -2.782 -15.167 39.066 1.00 29.42 245 SER A O 1
ATOM 1960 N N . ILE A 1 246 ? -2.793 -16.569 37.327 1.00 34.12 246 ILE A N 1
ATOM 1961 C CA . ILE A 1 246 ? -1.810 -15.805 36.533 1.00 34.12 246 ILE A CA 1
ATOM 1962 C C . ILE A 1 246 ? -2.385 -15.437 35.158 1.00 34.12 246 ILE A C 1
ATOM 1964 O O . ILE A 1 246 ? -1.886 -15.901 34.139 1.00 34.12 246 ILE A O 1
ATOM 1968 N N . ARG A 1 247 ? -3.456 -14.628 35.102 1.00 34.44 247 ARG A N 1
ATOM 1969 C CA . ARG A 1 247 ? -3.735 -13.726 33.949 1.00 34.44 247 ARG A CA 1
ATOM 1970 C C . ARG A 1 247 ? -4.916 -12.763 34.098 1.00 34.44 247 ARG A C 1
ATOM 1972 O O . ARG A 1 247 ? -5.242 -12.077 33.135 1.00 34.44 247 ARG A O 1
ATOM 1979 N N . SER A 1 248 ? -5.521 -12.629 35.274 1.00 31.84 248 SER A N 1
ATOM 1980 C CA . SER A 1 248 ? -6.430 -11.513 35.559 1.00 31.84 248 SER A CA 1
ATOM 1981 C C . SER A 1 248 ? -5.638 -10.318 36.103 1.00 31.84 248 SER A C 1
ATOM 1983 O O . SER A 1 248 ? -5.622 -10.059 37.304 1.00 31.84 248 SER A O 1
ATOM 1985 N N . GLY A 1 249 ? -4.928 -9.627 35.210 1.00 31.84 249 GLY A N 1
ATOM 1986 C CA . GLY A 1 249 ? -4.328 -8.327 35.496 1.00 31.84 249 GLY A CA 1
ATOM 1987 C C . GLY A 1 249 ? -5.396 -7.233 35.460 1.00 31.84 249 GLY A C 1
ATOM 1988 O O . GLY A 1 249 ? -5.863 -6.869 34.388 1.00 31.84 249 GLY A O 1
ATOM 1989 N N . GLU A 1 250 ? -5.784 -6.785 36.653 1.00 34.88 250 GLU A N 1
ATOM 1990 C CA . GLU A 1 250 ? -6.244 -5.438 37.022 1.00 34.88 250 GLU A CA 1
ATOM 1991 C C . GLU A 1 250 ? -7.229 -4.699 36.094 1.00 34.88 250 GLU A C 1
ATOM 1993 O O . GLU A 1 250 ? -6.858 -3.949 35.196 1.00 34.88 250 GLU A O 1
ATOM 1998 N N . PHE A 1 251 ? -8.510 -4.770 36.459 1.00 30.22 251 PHE A N 1
ATOM 1999 C CA . PHE A 1 251 ? -9.456 -3.667 36.276 1.00 30.22 251 PHE A CA 1
ATOM 2000 C C . PHE A 1 251 ? -10.224 -3.483 37.590 1.00 30.22 251 PHE A C 1
ATOM 2002 O O . PHE A 1 251 ? -11.358 -3.932 37.739 1.00 30.22 251 PHE A O 1
ATOM 2009 N N . HIS A 1 252 ? -9.582 -2.860 38.582 1.00 31.91 252 HIS A N 1
ATOM 2010 C CA . HIS A 1 252 ? -10.258 -2.423 39.802 1.00 31.91 252 HIS A CA 1
ATOM 2011 C C . HIS A 1 252 ? -10.223 -0.895 39.930 1.00 31.91 252 HIS A C 1
ATOM 2013 O O . HIS A 1 252 ? -9.168 -0.273 39.970 1.00 31.91 252 HIS A O 1
ATOM 2019 N N . SER A 1 253 ? -11.437 -0.343 40.017 1.00 28.64 253 SER A N 1
ATOM 2020 C CA . SER A 1 253 ? -11.835 0.828 40.810 1.00 28.64 253 SER A CA 1
ATOM 2021 C C . SER A 1 253 ? -11.168 2.183 40.536 1.00 28.64 253 SER A C 1
ATOM 2023 O O . SER A 1 253 ? -10.212 2.567 41.197 1.00 28.64 253 SER A O 1
ATOM 2025 N N . TYR A 1 254 ? -11.836 2.990 39.707 1.00 27.72 254 TYR A N 1
ATOM 2026 C CA . TYR A 1 254 ? -11.972 4.432 39.941 1.00 27.72 254 TYR A CA 1
ATOM 2027 C C . TYR A 1 254 ? -13.467 4.786 39.967 1.00 27.72 254 TYR A C 1
ATOM 2029 O O . TYR A 1 254 ? -14.020 5.321 39.010 1.00 27.72 254 TYR A O 1
ATOM 2037 N N . GLN A 1 255 ? -14.143 4.446 41.065 1.00 28.69 255 GLN A N 1
ATOM 2038 C CA . GLN A 1 255 ? -15.328 5.179 41.512 1.00 28.69 255 GLN A CA 1
ATOM 2039 C C . GLN A 1 255 ? -14.944 5.839 42.831 1.00 28.69 255 GLN A C 1
ATOM 2041 O O . GLN A 1 255 ? -14.785 5.178 43.851 1.00 28.69 255 GLN A O 1
ATOM 2046 N N . GLN A 1 256 ? -14.697 7.141 42.758 1.00 29.33 256 GLN A N 1
ATOM 2047 C CA . GLN A 1 256 ? -14.357 7.987 43.887 1.00 29.33 256 GLN A CA 1
ATOM 2048 C C . GLN A 1 256 ? -15.664 8.403 44.577 1.00 29.33 256 GLN A C 1
ATOM 2050 O O . GLN A 1 256 ? -16.541 8.987 43.938 1.00 29.33 256 GLN A O 1
ATOM 2055 N N . GLU A 1 257 ? -15.803 8.047 45.855 1.00 29.89 257 GLU A N 1
ATOM 2056 C CA . GLU A 1 257 ? -16.899 8.455 46.737 1.00 29.89 257 GLU A CA 1
ATOM 2057 C C . GLU A 1 257 ? -16.990 9.984 46.837 1.00 29.89 257 GLU A C 1
ATOM 2059 O O . GLU A 1 257 ? -16.018 10.670 47.156 1.00 29.89 257 GLU A O 1
ATOM 2064 N N . VAL A 1 258 ? -18.189 10.516 46.593 1.00 31.16 258 VAL A N 1
ATOM 2065 C CA . VAL A 1 258 ? -18.582 11.873 46.978 1.00 31.16 258 VAL A CA 1
ATOM 2066 C C . VAL A 1 258 ? -19.128 11.788 48.399 1.00 31.16 258 VAL A C 1
ATOM 2068 O O . VAL A 1 258 ? -20.209 11.254 48.632 1.00 31.16 258 VAL A O 1
ATOM 2071 N N . GLN A 1 259 ? -18.353 12.292 49.352 1.00 29.14 259 GLN A N 1
ATOM 2072 C CA . GLN A 1 259 ? -18.687 12.321 50.770 1.00 29.14 259 GLN A CA 1
ATOM 2073 C C . GLN A 1 259 ? -19.456 13.618 51.076 1.00 29.14 259 GLN A C 1
ATOM 2075 O O . GLN A 1 259 ? -18.892 14.709 51.011 1.00 29.14 259 GLN A O 1
ATOM 2080 N N . THR A 1 260 ? -20.748 13.515 51.394 1.00 29.53 260 THR A N 1
ATOM 2081 C CA . THR A 1 260 ? -21.530 14.595 52.029 1.00 29.53 260 THR A CA 1
ATOM 2082 C C . THR A 1 260 ? -21.718 14.291 53.518 1.00 29.53 260 THR A C 1
ATOM 2084 O O . THR A 1 260 ? -21.983 13.136 53.854 1.00 29.53 260 THR A O 1
ATOM 2087 N N . PRO A 1 261 ? -21.589 15.283 54.419 1.00 31.81 261 PRO A N 1
ATOM 2088 C CA . PRO A 1 261 ? -21.627 15.058 55.860 1.00 31.81 261 PRO A CA 1
ATOM 2089 C C . PRO A 1 261 ? -23.073 14.921 56.352 1.00 31.81 261 PRO A C 1
ATOM 2091 O O . PRO A 1 261 ? -23.936 15.706 55.963 1.00 31.81 261 PRO A O 1
ATOM 2094 N N . VAL A 1 262 ? -23.330 13.947 57.226 1.00 36.16 262 VAL A N 1
ATOM 2095 C CA . VAL A 1 262 ? -24.575 13.867 57.999 1.00 36.16 262 VAL A CA 1
ATOM 2096 C C . VAL A 1 262 ? -24.314 14.480 59.370 1.00 36.16 262 VAL A C 1
ATOM 2098 O O . VAL A 1 262 ? -23.458 14.022 60.121 1.00 36.16 262 VAL A O 1
ATOM 2101 N N . THR A 1 263 ? -25.034 15.561 59.641 1.00 34.56 263 THR A N 1
ATOM 2102 C CA . THR A 1 263 ? -25.224 16.209 60.937 1.00 34.56 263 THR A CA 1
ATOM 2103 C C . THR A 1 263 ? -25.990 15.278 61.880 1.00 34.56 263 THR A C 1
ATOM 2105 O O . THR A 1 263 ? -27.111 14.886 61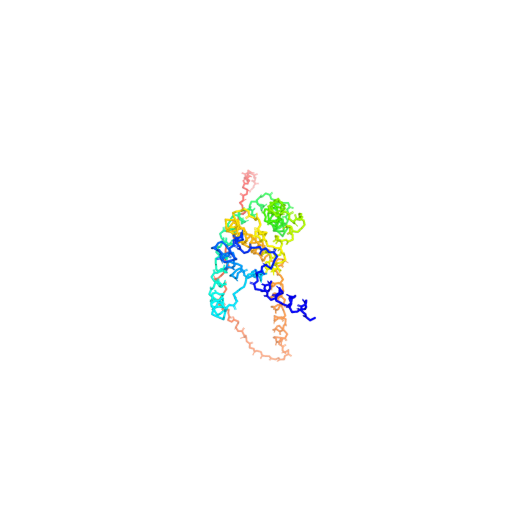.567 1.00 34.56 263 THR A O 1
ATOM 2108 N N . GLU A 1 264 ? -25.417 14.960 63.042 1.00 34.59 264 GLU A N 1
ATOM 2109 C CA . GLU A 1 264 ? -26.149 14.414 64.190 1.00 34.59 264 GLU A CA 1
ATOM 2110 C C . GLU A 1 264 ? -26.367 15.539 65.212 1.00 34.59 264 GLU A C 1
ATOM 2112 O O . GLU A 1 264 ? -25.434 15.960 65.893 1.00 34.59 264 GLU A O 1
ATOM 2117 N N . GLU A 1 265 ? -27.607 16.021 65.312 1.00 34.78 265 GLU A N 1
ATOM 2118 C CA . GLU A 1 265 ? -28.131 16.710 66.494 1.00 34.78 265 GLU A CA 1
ATOM 2119 C C . GLU A 1 265 ? -29.395 15.975 66.976 1.00 34.78 265 GLU A C 1
ATOM 2121 O O . GLU A 1 265 ? -30.334 15.766 66.213 1.00 34.78 265 GLU A O 1
ATOM 2126 N N . GLU A 1 266 ? -29.333 15.584 68.253 1.00 36.44 266 GLU A N 1
ATOM 2127 C CA . GLU A 1 266 ? -30.386 15.471 69.276 1.00 36.44 266 GLU A CA 1
ATOM 2128 C C . GLU A 1 266 ? -31.730 14.763 69.001 1.00 36.44 266 GLU A C 1
ATOM 2130 O O . GLU A 1 266 ? -32.559 15.221 68.223 1.00 36.44 266 GLU A O 1
ATOM 2135 N N . GLN A 1 267 ? -32.023 13.747 69.834 1.00 32.69 267 GLN A N 1
ATOM 2136 C CA . GLN A 1 267 ? -33.128 13.730 70.829 1.00 32.69 267 GLN A CA 1
ATOM 2137 C C . GLN A 1 267 ? -33.097 12.398 71.617 1.00 32.69 267 GLN A C 1
ATOM 2139 O O . GLN A 1 267 ? -33.192 11.322 71.039 1.00 32.69 267 GLN A O 1
ATOM 2144 N N . GLN A 1 268 ? -32.702 12.408 72.898 1.00 37.25 268 GLN A N 1
ATOM 2145 C CA . GLN A 1 268 ? -33.580 12.419 74.089 1.00 37.25 268 GLN A CA 1
ATOM 2146 C C . GLN A 1 268 ? -34.585 11.252 74.182 1.00 37.25 268 GLN A C 1
ATOM 2148 O O . GLN A 1 268 ? -35.672 11.336 73.615 1.00 37.25 268 GLN A O 1
ATOM 2153 N N . HIS A 1 269 ? -34.268 10.232 74.995 1.00 34.88 269 HIS A N 1
ATOM 2154 C CA . HIS A 1 269 ? -35.017 9.899 76.220 1.00 34.88 269 HIS A CA 1
ATOM 2155 C C . HIS A 1 269 ? -34.308 8.856 77.092 1.00 34.88 269 HIS A C 1
ATOM 2157 O O . HIS A 1 269 ? -33.626 7.975 76.526 1.00 34.88 269 HIS A O 1
#

InterPro domains:
  IPR003092 Two pore domain potassium channel, TASK family [PIRSF038061] (2-251)
  IPR003280 Two pore domain potassium channel [PR01333] (42-70)
  IPR003280 Two pore domain potassium channel [PR01333] (154-163)
  IPR003280 Two pore domain potassium channel [PTHR11003] (2-228)
  IPR005408 Two pore domain potassium channel, TWIK family [PR01586] (11-27)
  IPR005408 Two pore domain potassium channel, TWIK family [PR01586] (72-84)
  IPR005408 Two pore domain potassium channel, TWIK family [PR01586] (163-176)
  IPR005408 Two pore domain potassium channel, TWIK family [PR01586] (180-193)
  IPR013099 Potassium channel domain [PF07885] (27-85)
  IPR013099 Potassium channel domain [PF07885] (122-199)

Nearest PDB structures (foldseek):
  4xdl-assembly1_B  TM=9.524E-01  e=3.469E-13  Homo sapiens
  7ljb-assembly1_B  TM=8.942E-01  e=4.030E-10  Homo sapiens
  4i9w-assembly1_B  TM=8.896E-01  e=5.602E-10  Homo sapiens
  8uec-assembly1_B  TM=8.144E-01  e=1.079E-10  Mus musculus
  8qz3-assembly1_A  TM=8.351E-01  e=1.811E-10  Homo sapiens